Protein AF-U7Q432-F1 (afdb_monomer_lite)

Structure (mmCIF, N/CA/C/O backbone):
data_AF-U7Q432-F1
#
_entry.id   AF-U7Q432-F1
#
loop_
_atom_site.group_PDB
_atom_site.id
_atom_site.type_symbol
_atom_site.label_atom_id
_atom_site.label_alt_id
_atom_site.label_comp_id
_atom_site.label_asym_id
_atom_site.label_entity_id
_atom_site.label_seq_id
_atom_site.pdbx_PDB_ins_code
_atom_site.Cartn_x
_atom_site.Cartn_y
_atom_site.Cartn_z
_atom_site.occupancy
_atom_site.B_iso_or_equiv
_atom_site.auth_seq_id
_atom_site.auth_comp_id
_atom_site.auth_asym_id
_atom_site.auth_atom_id
_atom_site.pdbx_PDB_model_num
ATOM 1 N N . MET A 1 1 ? 16.975 -3.181 -6.954 1.00 83.88 1 MET A N 1
ATOM 2 C CA . MET A 1 1 ? 16.273 -1.884 -7.059 1.00 83.88 1 MET A CA 1
ATOM 3 C C . MET A 1 1 ? 16.160 -1.296 -5.661 1.00 83.88 1 MET A C 1
ATOM 5 O O . MET A 1 1 ? 15.883 -2.068 -4.752 1.00 83.88 1 MET A O 1
ATOM 9 N N . PRO A 1 2 ? 16.452 -0.004 -5.439 1.00 88.75 2 PRO A N 1
ATOM 10 C CA . PRO A 1 2 ? 16.197 0.635 -4.151 1.00 88.75 2 PRO A CA 1
ATOM 11 C C . PRO A 1 2 ? 14.742 0.467 -3.694 1.00 88.75 2 PRO A C 1
ATOM 13 O O . PRO A 1 2 ? 13.823 0.743 -4.462 1.00 88.75 2 PRO A O 1
ATOM 16 N N . LEU A 1 3 ? 14.566 0.065 -2.435 1.00 93.19 3 LEU A N 1
ATOM 17 C CA . LEU A 1 3 ? 13.275 -0.005 -1.756 1.00 93.19 3 LEU A CA 1
ATOM 18 C C . LEU A 1 3 ? 13.088 1.239 -0.872 1.00 93.19 3 LEU A C 1
ATOM 20 O O . LEU A 1 3 ? 14.028 1.697 -0.211 1.00 93.19 3 LEU A O 1
ATOM 24 N N . LEU A 1 4 ? 11.887 1.800 -0.894 1.00 93.38 4 LEU A N 1
ATOM 25 C CA . LEU A 1 4 ? 11.390 2.814 0.029 1.00 93.38 4 LEU A CA 1
ATOM 26 C C . LEU A 1 4 ? 10.239 2.203 0.824 1.00 93.38 4 LEU A C 1
ATOM 28 O O . LEU A 1 4 ? 9.373 1.571 0.228 1.00 93.38 4 LEU A O 1
ATOM 32 N N . THR A 1 5 ? 10.201 2.443 2.130 1.00 94.44 5 THR A N 1
ATOM 33 C CA . THR A 1 5 ? 9.071 2.044 2.978 1.00 94.44 5 THR A CA 1
ATOM 34 C C . THR A 1 5 ? 8.447 3.275 3.622 1.00 94.44 5 THR A C 1
ATOM 36 O O . THR A 1 5 ? 9.170 4.151 4.115 1.00 94.44 5 THR A O 1
ATOM 39 N N . PHE A 1 6 ? 7.121 3.332 3.622 1.00 93.75 6 PHE A N 1
ATOM 40 C CA . PHE A 1 6 ? 6.313 4.386 4.216 1.00 93.75 6 PHE A CA 1
ATOM 41 C C . PHE A 1 6 ? 5.334 3.764 5.195 1.00 93.75 6 PHE A C 1
ATOM 43 O O . PHE A 1 6 ? 4.686 2.772 4.882 1.00 93.75 6 PHE A O 1
ATOM 50 N N . ASN A 1 7 ? 5.236 4.390 6.356 1.00 94.31 7 ASN A N 1
ATOM 51 C CA . ASN A 1 7 ? 4.231 4.109 7.358 1.00 94.31 7 ASN A CA 1
ATOM 52 C C . ASN A 1 7 ? 3.525 5.437 7.600 1.00 94.31 7 ASN A C 1
ATOM 54 O O . ASN A 1 7 ? 4.172 6.444 7.902 1.00 94.31 7 ASN A O 1
ATOM 58 N N . LEU A 1 8 ? 2.231 5.473 7.323 1.00 93.44 8 LEU A N 1
ATOM 59 C CA . LEU A 1 8 ? 1.406 6.664 7.465 1.00 93.44 8 LEU A CA 1
ATOM 60 C C . LEU A 1 8 ? 0.232 6.287 8.353 1.00 93.44 8 LEU A C 1
ATOM 62 O O . LEU A 1 8 ? -0.389 5.252 8.133 1.00 93.44 8 LEU A O 1
ATOM 66 N N . SER A 1 9 ? -0.097 7.119 9.329 1.00 93.31 9 SER A N 1
ATOM 67 C CA . SER A 1 9 ? -1.370 7.015 10.038 1.00 93.31 9 SER A CA 1
ATOM 68 C C . SER A 1 9 ? -2.214 8.255 9.792 1.00 93.31 9 SER A C 1
ATOM 70 O O . SER A 1 9 ? -1.718 9.273 9.316 1.00 93.31 9 SER A O 1
ATOM 72 N N . TYR A 1 10 ? -3.509 8.179 10.068 1.00 93.31 10 TYR A N 1
ATOM 73 C CA . TYR A 1 10 ? -4.390 9.334 10.136 1.00 93.31 10 TYR A CA 1
ATOM 74 C C . TYR A 1 10 ? -5.526 9.038 11.130 1.00 93.31 10 TYR A C 1
ATOM 76 O O . TYR A 1 10 ? -6.262 8.063 10.942 1.00 93.31 10 TYR A O 1
ATOM 84 N N . PRO A 1 11 ? -5.680 9.835 12.202 1.00 93.06 11 PRO A N 1
ATOM 85 C CA . PRO A 1 11 ? -6.677 9.574 13.232 1.00 93.06 11 PRO A CA 1
ATOM 86 C C . PRO A 1 11 ? -8.082 9.825 12.683 1.00 93.06 11 PRO A C 1
ATOM 88 O O . PRO A 1 11 ? -8.324 10.817 11.992 1.00 93.06 11 PRO A O 1
ATOM 91 N N . LEU A 1 12 ? -9.026 8.943 13.010 1.00 94.44 12 LEU A N 1
ATOM 92 C CA . LEU A 1 12 ? -10.430 9.157 12.676 1.00 94.44 12 LEU A CA 1
ATOM 93 C C . LEU A 1 12 ? -11.027 10.189 13.651 1.00 94.44 12 LEU A C 1
ATOM 95 O O . LEU A 1 12 ? -10.815 10.076 14.862 1.00 94.44 12 LEU A O 1
ATOM 99 N N . PRO A 1 13 ? -11.809 11.166 13.157 1.00 92.62 13 PRO A N 1
ATOM 100 C CA . PRO A 1 13 ? -12.657 11.999 14.004 1.00 92.62 13 PRO A CA 1
ATOM 101 C C . PRO A 1 13 ? -13.602 11.141 14.855 1.00 92.62 13 PRO A C 1
ATOM 103 O O . PRO A 1 13 ? -14.027 10.071 14.418 1.00 92.62 13 PRO A O 1
ATOM 106 N N . ALA A 1 14 ? -13.955 11.599 16.058 1.00 90.69 14 ALA A N 1
ATOM 107 C CA . ALA A 1 14 ? -14.743 10.815 17.018 1.00 90.69 14 ALA A CA 1
ATOM 108 C C . ALA A 1 14 ? -16.144 10.441 16.492 1.00 90.69 14 ALA A C 1
ATOM 110 O O . ALA A 1 14 ? -16.704 9.403 16.841 1.00 90.69 14 ALA A O 1
ATOM 111 N N . GLU A 1 15 ? -16.706 11.279 15.627 1.00 90.00 15 GLU A N 1
ATOM 112 C CA . GLU A 1 15 ? -17.976 11.087 14.932 1.00 90.00 15 GLU A CA 1
ATOM 113 C C . GLU A 1 15 ? -17.900 10.071 13.774 1.00 90.00 15 GLU A C 1
ATOM 115 O O . GLU A 1 15 ? -18.936 9.601 13.285 1.00 90.00 15 GLU A O 1
ATOM 120 N N . CYS A 1 16 ? -16.691 9.723 13.323 1.00 92.50 16 CYS A N 1
ATOM 121 C CA . CYS A 1 16 ? -16.458 8.804 12.219 1.00 92.50 16 CYS A CA 1
ATOM 122 C C . CYS A 1 16 ? -16.409 7.359 12.729 1.00 92.50 16 CYS A C 1
ATOM 124 O O . CYS A 1 16 ? -15.462 6.939 13.391 1.00 92.50 16 CYS A O 1
ATOM 126 N N . GLN A 1 17 ? -17.429 6.562 12.397 1.00 93.69 17 GLN A N 1
ATOM 127 C CA . GLN A 1 17 ? -17.408 5.137 12.720 1.00 93.69 17 GLN A CA 1
ATOM 128 C C . GLN A 1 17 ? -16.382 4.401 11.839 1.00 93.69 17 GLN A C 1
ATOM 130 O O . GLN A 1 17 ? -16.411 4.580 10.618 1.00 93.69 17 GLN A O 1
ATOM 135 N N . PRO A 1 18 ? -15.548 3.507 12.404 1.00 95.56 18 PRO A N 1
ATOM 136 C CA . PRO A 1 18 ? -14.520 2.782 11.650 1.00 95.56 18 PRO A CA 1
ATOM 137 C C . PRO A 1 18 ? -15.101 1.961 10.494 1.00 95.56 18 PRO A C 1
ATOM 139 O O . PRO A 1 18 ? -14.491 1.884 9.430 1.00 95.56 18 PRO A O 1
ATOM 142 N N . GLN A 1 19 ? -16.310 1.414 10.665 1.00 95.81 19 GLN A N 1
ATOM 143 C CA . GLN A 1 19 ? -16.986 0.651 9.618 1.00 95.81 19 GLN A CA 1
ATOM 144 C C . GLN A 1 19 ? -17.257 1.492 8.366 1.00 95.81 19 GLN A C 1
ATOM 146 O O . GLN A 1 19 ? -17.072 1.000 7.264 1.00 95.81 19 GLN A O 1
ATOM 151 N N . ARG A 1 20 ? -17.598 2.780 8.507 1.00 95.00 20 ARG A N 1
ATOM 152 C CA . ARG A 1 20 ? -17.828 3.654 7.344 1.00 95.00 20 ARG A CA 1
ATOM 153 C C . ARG A 1 20 ? -16.553 3.906 6.550 1.00 95.00 20 ARG A C 1
ATOM 155 O O . ARG A 1 20 ? -16.595 3.991 5.328 1.00 95.00 20 ARG A O 1
ATOM 162 N N . VAL A 1 21 ? -15.416 4.007 7.239 1.00 97.00 21 VAL A N 1
ATOM 163 C CA . VAL A 1 21 ? -14.107 4.116 6.584 1.00 97.00 21 VAL A CA 1
ATOM 164 C C . VAL A 1 21 ? -13.770 2.815 5.859 1.00 97.00 21 VAL A C 1
ATOM 166 O O . VAL A 1 21 ? -13.324 2.865 4.717 1.00 97.00 21 VAL A O 1
ATOM 169 N N . LEU A 1 22 ? -14.044 1.656 6.468 1.00 97.06 22 LEU A N 1
ATOM 170 C CA . LEU A 1 22 ? -13.893 0.357 5.803 1.00 97.06 22 LEU A CA 1
ATOM 171 C C . LEU A 1 22 ? -14.787 0.233 4.563 1.00 97.06 22 LEU A C 1
ATOM 173 O O . LEU A 1 22 ? -14.294 -0.156 3.506 1.00 97.06 22 LEU A O 1
ATOM 177 N N . ASP A 1 23 ? -16.055 0.632 4.654 1.00 96.12 23 ASP A N 1
ATOM 178 C CA . ASP A 1 23 ? -16.992 0.615 3.528 1.00 96.12 23 ASP A CA 1
ATOM 179 C C . ASP A 1 23 ? -16.517 1.549 2.397 1.00 96.12 23 ASP A C 1
ATOM 181 O O . ASP A 1 23 ? -16.590 1.201 1.215 1.00 96.12 23 ASP A O 1
ATOM 185 N N . ALA A 1 24 ? -15.967 2.722 2.737 1.00 96.12 24 ALA A N 1
ATOM 186 C CA . ALA A 1 24 ? -15.351 3.627 1.769 1.00 96.12 24 ALA A CA 1
ATOM 187 C C . ALA A 1 24 ? -14.109 3.007 1.107 1.00 96.12 24 ALA A C 1
ATOM 189 O O . ALA A 1 24 ? -13.996 3.036 -0.119 1.00 96.12 24 ALA A O 1
ATOM 190 N N . LEU A 1 25 ? -13.217 2.384 1.882 1.00 97.56 25 LEU A N 1
ATOM 191 C CA . LEU A 1 25 ? -12.049 1.676 1.353 1.00 97.56 25 LEU A CA 1
ATOM 192 C C . LEU A 1 25 ? -12.452 0.540 0.407 1.00 97.56 25 LEU A C 1
ATOM 194 O O . LEU A 1 25 ? -11.883 0.408 -0.675 1.00 97.56 25 LEU A O 1
ATOM 198 N N . HIS A 1 26 ? -13.460 -0.255 0.772 1.00 97.56 26 HIS A N 1
ATOM 199 C CA . HIS A 1 26 ? -13.928 -1.408 -0.009 1.00 97.56 26 HIS A CA 1
ATOM 200 C C . HIS A 1 26 ? -14.583 -1.034 -1.345 1.00 97.56 26 HIS A C 1
ATOM 202 O O . HIS A 1 26 ? -14.763 -1.916 -2.187 1.00 97.56 26 HIS A O 1
ATOM 208 N N . ARG A 1 27 ? -14.896 0.249 -1.575 1.00 95.88 27 ARG A N 1
ATOM 209 C CA . ARG A 1 27 ? -15.293 0.761 -2.897 1.00 95.88 27 ARG A CA 1
ATOM 210 C C . ARG A 1 27 ? -14.117 0.997 -3.840 1.00 95.88 27 ARG A C 1
ATOM 212 O O . ARG A 1 27 ? -14.353 1.160 -5.031 1.00 95.88 27 ARG A O 1
ATOM 219 N N . TYR A 1 28 ? -12.879 0.998 -3.343 1.00 96.62 28 TYR A N 1
ATOM 220 C CA . TYR A 1 28 ? -11.628 1.254 -4.072 1.00 96.62 28 TYR A CA 1
ATO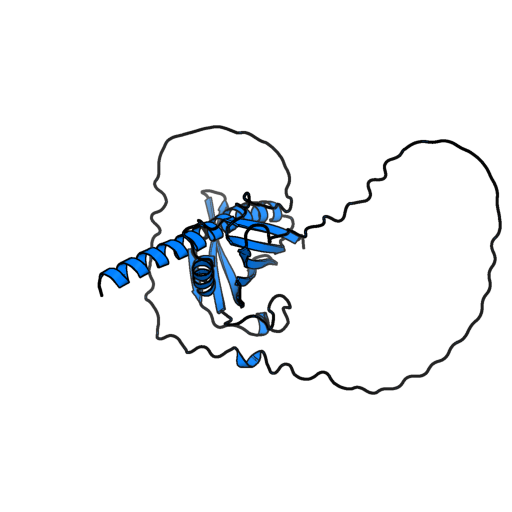M 221 C C . TYR A 1 28 ? -11.477 2.655 -4.677 1.00 96.62 28 TYR A C 1
ATOM 223 O O . TYR A 1 28 ? -10.395 3.226 -4.603 1.00 96.62 28 TYR A O 1
ATOM 231 N N . GLU A 1 29 ? -12.533 3.242 -5.239 1.00 94.62 29 GLU A N 1
ATOM 232 C CA . GLU A 1 29 ? -12.501 4.566 -5.870 1.00 94.62 29 GLU A CA 1
ATOM 233 C C . GLU A 1 29 ? -11.955 5.666 -4.945 1.00 94.62 29 GLU A C 1
ATOM 235 O O . GLU A 1 29 ? -11.130 6.451 -5.419 1.00 94.62 29 GLU A O 1
ATOM 240 N N . PRO A 1 30 ? -12.286 5.704 -3.633 1.00 94.06 30 PRO A N 1
ATOM 241 C CA . PRO A 1 30 ? -11.707 6.689 -2.716 1.00 94.06 30 PRO A CA 1
ATOM 242 C C . PRO A 1 30 ? -10.187 6.573 -2.527 1.00 94.06 30 PRO A C 1
ATOM 244 O O . PRO A 1 30 ? -9.579 7.499 -2.006 1.00 94.06 30 PRO A O 1
ATOM 247 N N . LEU A 1 31 ? -9.559 5.468 -2.946 1.00 95.81 31 LEU A N 1
ATOM 248 C CA . LEU A 1 31 ? -8.099 5.306 -2.956 1.00 95.81 31 LEU A CA 1
ATOM 249 C C . LEU A 1 31 ? -7.447 5.802 -4.257 1.00 95.81 31 LEU A C 1
ATOM 251 O O . LEU A 1 31 ? -6.226 5.916 -4.318 1.00 95.81 31 LEU A O 1
ATOM 255 N N . ILE A 1 32 ? -8.235 6.070 -5.303 1.00 95.06 32 ILE A N 1
ATOM 256 C CA . ILE A 1 32 ? -7.753 6.466 -6.636 1.00 95.06 32 ILE A CA 1
ATOM 257 C C . ILE A 1 32 ? -8.005 7.956 -6.874 1.00 95.06 32 ILE A C 1
ATOM 259 O O . ILE A 1 32 ? -7.093 8.697 -7.240 1.00 95.06 32 ILE A O 1
ATOM 263 N N . THR A 1 33 ? -9.248 8.397 -6.673 1.00 93.88 33 THR A N 1
ATOM 264 C CA . THR A 1 33 ? -9.725 9.729 -7.074 1.00 93.88 33 THR A CA 1
ATOM 265 C C . THR A 1 33 ? -9.096 10.919 -6.341 1.00 93.88 33 THR A C 1
ATOM 267 O O . THR A 1 33 ? -9.020 11.981 -6.958 1.00 93.88 33 THR A O 1
ATOM 270 N N . PRO A 1 34 ? -8.588 10.798 -5.096 1.00 91.00 34 PRO A N 1
ATOM 271 C CA . PRO A 1 34 ? -7.921 11.914 -4.420 1.00 91.00 34 PRO A CA 1
ATOM 272 C C . PRO A 1 34 ? -6.557 12.314 -4.981 1.00 91.00 34 PRO A C 1
ATOM 274 O O . PRO A 1 34 ? -6.010 13.332 -4.561 1.00 91.00 34 PRO A O 1
ATOM 277 N N . ASN A 1 35 ? -5.957 11.508 -5.860 1.00 87.12 35 ASN A N 1
ATOM 278 C CA . ASN A 1 35 ? -4.605 11.772 -6.334 1.00 87.12 35 ASN A CA 1
ATOM 279 C C . ASN A 1 35 ? -4.572 13.069 -7.172 1.00 87.12 35 ASN A C 1
ATOM 281 O O . ASN A 1 35 ? -5.203 13.124 -8.228 1.00 87.12 35 ASN A O 1
ATOM 285 N N . PRO A 1 36 ? -3.804 14.102 -6.770 1.00 84.94 36 PRO A N 1
ATOM 286 C CA . PRO A 1 36 ? -3.762 15.381 -7.484 1.00 84.94 36 PRO A CA 1
ATOM 287 C C . PRO A 1 36 ? -3.164 15.280 -8.894 1.00 84.94 36 PRO A C 1
ATOM 289 O O . PRO A 1 36 ? -3.290 16.216 -9.681 1.00 84.94 36 PRO A O 1
ATOM 292 N N . TYR A 1 37 ? -2.492 14.173 -9.214 1.00 87.94 37 TYR A N 1
ATOM 293 C CA . TYR A 1 37 ? -1.930 13.903 -10.535 1.00 87.94 37 TYR A CA 1
ATOM 294 C C . TYR A 1 37 ? -2.856 13.059 -11.414 1.00 87.94 37 TYR A C 1
ATOM 296 O O . TYR A 1 37 ? -2.496 12.765 -12.549 1.00 87.94 37 TYR A O 1
ATOM 304 N N . LEU A 1 38 ? -4.027 12.652 -10.924 1.00 93.62 38 LEU A N 1
ATOM 305 C CA . LEU A 1 38 ? -4.961 11.828 -11.679 1.00 93.62 38 LEU A CA 1
ATOM 306 C C . LEU A 1 38 ? -5.496 12.578 -12.907 1.00 93.62 38 LEU A C 1
ATOM 308 O O . LEU A 1 38 ? -6.135 13.620 -12.780 1.00 93.62 38 LEU A O 1
ATOM 312 N N . ALA A 1 39 ? -5.272 12.017 -14.094 1.00 95.31 39 ALA A N 1
ATOM 313 C CA . ALA A 1 39 ? -5.845 12.497 -15.349 1.00 95.31 39 ALA A CA 1
ATOM 314 C C . ALA A 1 39 ? -7.126 11.731 -15.702 1.00 95.31 39 ALA A C 1
ATOM 316 O O . ALA A 1 39 ? -8.140 12.322 -16.059 1.00 95.31 39 ALA A O 1
ATOM 317 N N . SER A 1 40 ? -7.091 10.403 -15.592 1.00 97.38 40 SER A N 1
ATOM 318 C CA . SER A 1 40 ? -8.257 9.538 -15.784 1.00 97.38 40 SER A CA 1
ATOM 319 C C . SER A 1 40 ? -8.041 8.194 -15.097 1.00 97.38 40 SER A C 1
ATOM 321 O O . SER A 1 40 ? -6.925 7.842 -14.720 1.00 97.38 40 SER A O 1
ATOM 323 N N . TRP A 1 41 ? -9.105 7.419 -14.928 1.00 97.75 41 TRP A N 1
ATOM 324 C CA . TRP A 1 41 ? -9.008 6.041 -14.466 1.00 97.75 41 TRP A CA 1
ATOM 325 C C . TRP A 1 41 ? -10.152 5.220 -15.046 1.00 97.75 41 TRP A C 1
ATOM 327 O O . TRP A 1 41 ? -11.208 5.750 -15.394 1.00 97.75 41 TRP A O 1
ATOM 337 N N . ARG A 1 42 ? -9.944 3.909 -15.153 1.00 97.88 42 ARG A N 1
ATOM 338 C CA . ARG A 1 42 ? -11.004 2.965 -15.511 1.00 97.88 42 ARG A CA 1
ATOM 339 C C . ARG A 1 42 ? -10.814 1.633 -14.813 1.00 97.88 42 ARG A C 1
ATOM 341 O O . ARG A 1 42 ? -9.690 1.206 -14.554 1.00 97.88 42 ARG A O 1
ATOM 348 N N . ARG A 1 43 ? -11.919 0.936 -14.563 1.00 97.75 43 ARG A N 1
ATOM 349 C CA . ARG A 1 43 ? -11.882 -0.476 -14.173 1.00 97.75 43 ARG A CA 1
ATOM 350 C C . ARG A 1 43 ? -11.501 -1.331 -15.384 1.00 97.75 43 ARG A C 1
ATOM 352 O O . ARG A 1 43 ? -11.931 -1.046 -16.500 1.00 97.75 43 ARG A O 1
ATOM 359 N N . ARG A 1 44 ? -10.724 -2.389 -15.165 1.00 97.00 44 ARG A N 1
ATOM 360 C CA . ARG A 1 44 ? -10.343 -3.379 -16.186 1.00 97.00 44 ARG A CA 1
ATOM 361 C C . ARG A 1 44 ? -10.628 -4.804 -15.691 1.00 97.00 44 ARG A C 1
ATOM 363 O O . ARG A 1 44 ? -10.790 -4.999 -14.483 1.00 97.00 44 ARG A O 1
ATOM 370 N N . PRO A 1 45 ? -10.702 -5.804 -16.587 1.00 97.38 45 PRO A N 1
ATOM 371 C CA . PRO A 1 45 ? -10.724 -7.203 -16.177 1.00 97.38 45 PRO A CA 1
ATOM 372 C C . PRO A 1 45 ? -9.505 -7.547 -15.314 1.00 97.38 45 PRO A C 1
ATOM 374 O O . PRO A 1 45 ? -8.405 -7.047 -15.552 1.00 97.38 45 PRO A O 1
ATOM 377 N N . VAL A 1 46 ? -9.718 -8.392 -14.308 1.00 97.00 46 VAL A N 1
ATOM 378 C CA . VAL A 1 46 ? -8.640 -8.909 -13.461 1.00 97.00 46 VAL A CA 1
ATOM 379 C C . VAL A 1 46 ? -7.896 -9.992 -14.238 1.00 97.00 46 VAL A C 1
ATOM 381 O O . VAL A 1 46 ? -8.495 -10.999 -14.607 1.00 97.00 46 VAL A O 1
ATOM 384 N N . ASP A 1 47 ? -6.602 -9.789 -14.470 1.00 95.25 47 ASP A N 1
ATOM 385 C CA . ASP A 1 47 ? -5.717 -10.813 -15.021 1.00 95.25 47 ASP A CA 1
ATOM 386 C C . ASP A 1 47 ? -5.116 -11.632 -13.871 1.00 95.25 47 ASP A C 1
ATOM 388 O O . ASP A 1 47 ? -4.349 -11.120 -13.055 1.00 95.25 47 ASP A O 1
ATOM 392 N N . LEU A 1 48 ? -5.481 -12.913 -13.786 1.00 92.94 48 LEU A N 1
ATOM 393 C CA . LEU A 1 48 ? -5.017 -13.800 -12.716 1.00 92.94 48 LEU A CA 1
ATOM 394 C C . LEU A 1 48 ? -3.506 -14.052 -12.770 1.00 92.94 48 LEU A C 1
ATOM 396 O O . LEU A 1 48 ? -2.912 -14.351 -11.734 1.00 92.94 48 LEU A O 1
ATOM 400 N N . THR A 1 49 ? -2.869 -13.889 -13.933 1.00 94.19 49 THR A N 1
ATOM 401 C CA . THR A 1 49 ? -1.410 -14.028 -14.060 1.00 94.19 49 THR A CA 1
ATOM 402 C C . THR A 1 49 ? -0.653 -12.922 -13.321 1.00 94.19 49 THR A C 1
ATOM 404 O O . THR A 1 49 ? 0.501 -13.112 -12.946 1.00 94.19 49 THR A O 1
ATOM 407 N N . GLU A 1 50 ? -1.306 -11.790 -13.030 1.00 90.69 50 GLU A N 1
ATOM 408 C CA . GLU A 1 50 ? -0.736 -10.714 -12.213 1.00 90.69 50 GLU A CA 1
ATOM 409 C C . GLU A 1 50 ? -0.761 -11.016 -10.704 1.00 90.69 50 GLU A C 1
ATOM 411 O O . GLU A 1 50 ? -0.134 -10.277 -9.944 1.00 90.69 50 GLU A O 1
ATOM 416 N N . ILE A 1 51 ? -1.502 -12.048 -10.275 1.00 92.75 51 ILE A N 1
ATOM 417 C CA . ILE A 1 51 ? -1.864 -12.291 -8.868 1.00 92.75 51 ILE A CA 1
ATOM 418 C C . ILE A 1 51 ? -1.379 -13.652 -8.370 1.00 92.75 51 ILE A C 1
ATOM 420 O O . ILE A 1 51 ? -0.922 -13.740 -7.237 1.00 92.75 51 ILE A O 1
ATOM 424 N N . VAL A 1 52 ? -1.503 -14.707 -9.184 1.00 90.75 52 VAL A N 1
ATOM 425 C CA . VAL A 1 52 ? -1.402 -16.109 -8.726 1.00 90.75 52 VAL A CA 1
ATOM 426 C C . VAL A 1 52 ? -0.089 -16.445 -8.011 1.00 90.75 52 VAL A C 1
ATOM 428 O O . VAL A 1 52 ? -0.102 -17.219 -7.061 1.00 90.75 52 VAL A O 1
ATOM 431 N N . ASP A 1 53 ? 1.011 -15.813 -8.418 1.00 91.62 53 ASP A N 1
ATOM 432 C CA . ASP A 1 53 ? 2.345 -16.023 -7.845 1.00 91.62 53 ASP A CA 1
ATOM 433 C C . ASP A 1 53 ? 2.823 -14.838 -6.980 1.00 91.62 53 ASP A C 1
ATOM 435 O O . ASP A 1 53 ? 3.982 -14.808 -6.559 1.00 91.62 53 ASP A O 1
ATOM 439 N N . ASP A 1 54 ? 1.974 -13.833 -6.731 1.00 93.75 54 ASP A N 1
ATOM 440 C CA . ASP A 1 54 ? 2.325 -12.658 -5.925 1.00 93.75 54 ASP A CA 1
ATOM 441 C C . ASP A 1 54 ? 1.887 -12.863 -4.459 1.00 93.75 54 ASP A C 1
ATOM 443 O O . ASP A 1 54 ? 0.700 -12.729 -4.148 1.00 93.75 54 ASP A O 1
ATOM 447 N N . PRO A 1 55 ? 2.823 -13.137 -3.523 1.00 94.88 55 PRO A N 1
ATOM 448 C CA . PRO A 1 55 ? 2.503 -13.414 -2.119 1.00 94.88 55 PRO A CA 1
ATOM 449 C C . PRO A 1 55 ? 1.916 -12.208 -1.375 1.00 94.88 55 PRO A C 1
ATOM 451 O O . PRO A 1 55 ? 1.513 -12.336 -0.219 1.00 94.88 55 PRO A O 1
ATOM 454 N N . PHE A 1 56 ? 1.894 -11.025 -1.997 1.00 96.12 56 PHE A N 1
ATOM 455 C CA . PHE A 1 56 ? 1.208 -9.859 -1.457 1.00 96.12 56 PHE A CA 1
ATOM 456 C C . PHE A 1 56 ? -0.315 -10.034 -1.423 1.00 96.12 56 PHE A C 1
ATOM 458 O O . PHE A 1 56 ? -0.979 -9.478 -0.544 1.00 96.12 56 PHE A O 1
ATOM 465 N N . PHE A 1 57 ? -0.874 -10.801 -2.361 1.00 95.94 57 PHE A N 1
ATOM 466 C CA . PHE A 1 57 ? -2.284 -11.165 -2.352 1.00 95.94 57 PHE A CA 1
ATOM 467 C C . PHE A 1 57 ? -2.459 -12.483 -1.609 1.00 95.94 57 PHE A C 1
ATOM 469 O O . PHE A 1 57 ? -1.839 -13.492 -1.928 1.00 95.94 57 PHE A O 1
ATOM 476 N N . THR A 1 58 ? -3.318 -12.470 -0.597 1.00 93.88 58 THR A N 1
ATOM 477 C CA . THR A 1 58 ? -3.477 -13.587 0.336 1.00 93.88 58 THR A CA 1
ATOM 478 C C . THR A 1 58 ? -4.915 -14.096 0.341 1.00 93.88 58 THR A C 1
ATOM 480 O O . THR A 1 58 ? -5.841 -13.411 -0.102 1.00 93.88 58 THR A O 1
ATOM 483 N N . GLU A 1 59 ? -5.110 -15.322 0.829 1.00 93.69 59 GLU A N 1
ATOM 484 C CA . GLU A 1 59 ? -6.401 -16.030 0.806 1.00 93.69 59 GLU A CA 1
ATOM 485 C C . GLU A 1 59 ? -7.472 -15.409 1.721 1.00 93.69 59 GLU A C 1
ATOM 487 O O . GLU A 1 59 ? -8.662 -15.637 1.528 1.00 93.69 59 GLU A O 1
ATOM 492 N N . ASP A 1 60 ? -7.070 -14.591 2.698 1.00 94.62 60 ASP A N 1
ATOM 493 C CA . ASP A 1 60 ? -7.976 -13.826 3.571 1.00 94.62 60 ASP A CA 1
ATOM 494 C C . ASP A 1 60 ? -8.668 -12.655 2.848 1.00 94.62 60 ASP A C 1
ATOM 496 O O . ASP A 1 60 ? -9.580 -12.022 3.391 1.00 94.62 60 ASP A O 1
ATOM 500 N N . GLY A 1 61 ? -8.206 -12.321 1.643 1.00 93.69 61 GLY A N 1
ATOM 501 C CA . GLY A 1 61 ? -8.767 -11.246 0.855 1.00 93.69 61 GLY A CA 1
ATOM 502 C C . GLY A 1 61 ? -9.939 -11.706 -0.004 1.00 93.69 61 GLY A C 1
ATOM 503 O O . GLY A 1 61 ? -9.993 -12.821 -0.513 1.00 93.69 61 GLY A O 1
ATOM 504 N N . THR A 1 62 ? -10.887 -10.803 -0.212 1.00 93.88 62 THR A N 1
ATOM 505 C CA . THR A 1 62 ? -12.069 -11.010 -1.047 1.00 93.88 62 THR A CA 1
ATOM 506 C C . THR A 1 62 ? -12.142 -9.950 -2.146 1.00 93.88 62 THR A C 1
ATOM 508 O O . THR A 1 62 ? -11.443 -8.942 -2.101 1.00 93.88 62 THR A O 1
ATOM 511 N N . ALA A 1 63 ? -12.991 -10.190 -3.150 1.00 94.25 63 ALA A N 1
ATOM 512 C CA . ALA A 1 63 ? -13.344 -9.258 -4.228 1.00 94.25 63 ALA A CA 1
ATOM 513 C C . ALA A 1 63 ? -12.163 -8.511 -4.872 1.00 94.25 63 ALA A C 1
ATOM 515 O O . ALA A 1 63 ? -11.989 -7.308 -4.681 1.00 94.25 63 ALA A O 1
ATOM 516 N N . LEU A 1 64 ? -11.394 -9.214 -5.699 1.00 96.38 64 LEU A N 1
ATOM 517 C CA . LEU A 1 64 ? -10.360 -8.592 -6.518 1.00 96.38 64 LEU A CA 1
ATOM 518 C C . LEU A 1 64 ? -10.959 -7.566 -7.493 1.00 96.38 64 LEU A C 1
ATOM 520 O O . LEU A 1 64 ? -12.012 -7.776 -8.105 1.00 96.38 64 LEU A O 1
ATOM 524 N N . ALA A 1 65 ? -10.258 -6.454 -7.660 1.00 97.75 65 ALA A N 1
ATOM 525 C CA . ALA A 1 65 ? -10.556 -5.449 -8.664 1.00 97.75 65 ALA A CA 1
ATOM 526 C C . ALA A 1 65 ? -9.259 -4.988 -9.315 1.00 97.75 65 ALA A C 1
ATOM 528 O O . ALA A 1 65 ? -8.243 -4.831 -8.648 1.00 97.75 65 ALA A O 1
ATOM 529 N N . ALA A 1 66 ? -9.302 -4.751 -10.617 1.00 98.19 66 ALA A N 1
ATOM 530 C CA . ALA A 1 66 ? -8.176 -4.212 -11.349 1.00 98.19 66 ALA A CA 1
ATOM 531 C C . ALA A 1 66 ? -8.580 -2.882 -11.977 1.00 98.19 66 ALA A C 1
ATOM 533 O O . ALA A 1 66 ? -9.692 -2.733 -12.497 1.00 98.19 66 ALA A O 1
ATOM 534 N N . PHE A 1 67 ? -7.669 -1.920 -11.934 1.00 98.31 67 PHE A N 1
ATOM 535 C CA . PHE A 1 67 ? -7.856 -0.612 -12.538 1.00 98.31 67 PHE A CA 1
ATOM 536 C C . PHE A 1 67 ? -6.657 -0.261 -13.410 1.00 98.31 67 PHE A C 1
ATOM 538 O O . PHE A 1 67 ? -5.560 -0.816 -13.280 1.00 98.31 67 PHE A O 1
ATOM 545 N N . GLU A 1 68 ? -6.901 0.653 -14.331 1.00 97.75 68 GLU A N 1
ATOM 546 C CA . GLU A 1 68 ? -5.881 1.385 -15.054 1.00 97.75 68 GLU A CA 1
ATOM 547 C C . GLU A 1 68 ? -6.013 2.848 -14.646 1.00 97.75 68 GLU A C 1
ATOM 549 O O . GLU A 1 68 ? -7.042 3.474 -14.905 1.00 97.75 68 GLU A O 1
ATOM 554 N N . VAL A 1 69 ? -4.998 3.357 -13.955 1.00 97.12 69 VAL A N 1
ATOM 555 C CA . VAL A 1 69 ? -4.936 4.738 -13.475 1.00 97.12 69 VAL A CA 1
ATOM 556 C C . VAL A 1 69 ? -3.982 5.501 -14.380 1.00 97.12 69 VAL A C 1
ATOM 558 O O . VAL A 1 69 ? -2.856 5.062 -14.594 1.00 97.12 69 VAL A O 1
ATOM 561 N N . VAL A 1 70 ? -4.420 6.622 -14.939 1.00 96.62 70 VAL A N 1
ATOM 562 C CA . VAL A 1 70 ? -3.585 7.492 -15.768 1.00 96.62 70 VAL A CA 1
ATOM 563 C C . VAL A 1 70 ? -3.235 8.724 -14.954 1.00 96.62 70 VAL A C 1
ATOM 565 O O . VAL A 1 70 ? -4.116 9.504 -14.595 1.00 96.62 70 VAL A O 1
ATOM 568 N N . GLU A 1 71 ? -1.951 8.904 -14.675 1.00 92.88 71 GLU A N 1
ATOM 569 C CA . GLU A 1 71 ? -1.435 10.071 -13.967 1.00 92.88 71 GLU A CA 1
ATOM 570 C C . GLU A 1 71 ? -0.719 11.020 -14.928 1.00 92.88 71 GLU A C 1
ATOM 572 O O . GLU A 1 71 ? 0.124 10.592 -15.718 1.00 92.88 71 GLU A O 1
ATOM 577 N N . ASN A 1 72 ? -0.995 12.319 -14.829 1.00 91.25 72 ASN A N 1
ATOM 578 C CA . ASN A 1 72 ? -0.237 13.349 -15.522 1.00 91.25 72 ASN A CA 1
ATOM 579 C C . ASN A 1 72 ? 0.995 13.736 -14.693 1.00 91.25 72 ASN A C 1
ATOM 581 O O . ASN A 1 72 ? 0.926 14.475 -13.706 1.00 91.25 72 ASN A O 1
ATOM 585 N N . ILE A 1 73 ? 2.159 13.236 -15.099 1.00 85.69 73 ILE A N 1
ATOM 586 C CA . ILE A 1 73 ? 3.428 13.534 -14.442 1.00 85.69 73 ILE A CA 1
ATOM 587 C C . ILE A 1 73 ? 4.070 14.745 -15.112 1.00 85.69 73 ILE A C 1
ATOM 589 O O . ILE A 1 73 ? 4.520 14.687 -16.255 1.00 85.69 73 ILE A O 1
ATOM 593 N N . VAL A 1 74 ? 4.182 15.844 -14.367 1.00 86.00 74 VAL A N 1
ATOM 594 C CA . VAL A 1 74 ? 4.980 17.009 -14.773 1.00 86.00 74 VAL A CA 1
ATOM 595 C C . VAL A 1 74 ? 6.464 16.628 -14.784 1.00 86.00 74 VAL A C 1
ATOM 597 O O . VAL A 1 74 ? 7.055 16.411 -13.724 1.00 86.00 74 VAL A O 1
ATOM 600 N N . LEU A 1 75 ? 7.058 16.547 -15.979 1.00 84.12 75 LEU A N 1
ATOM 601 C CA . LEU A 1 75 ? 8.485 16.275 -16.187 1.00 84.12 75 LEU A CA 1
ATOM 602 C C . LEU A 1 75 ? 9.316 17.548 -15.997 1.00 84.12 75 LEU A C 1
ATOM 604 O O . LEU A 1 75 ? 10.366 17.520 -15.359 1.00 84.12 75 LEU A O 1
ATOM 608 N N . VAL A 1 76 ? 8.821 18.665 -16.536 1.00 84.50 76 VAL A N 1
ATOM 609 C CA . VAL A 1 76 ? 9.415 19.998 -16.408 1.00 84.50 76 VAL A CA 1
ATOM 610 C C . VAL A 1 76 ? 8.283 20.985 -16.114 1.00 84.50 76 VAL A C 1
ATOM 612 O O . VAL A 1 76 ? 7.415 21.165 -16.975 1.00 84.50 76 VAL A O 1
ATOM 615 N N . PRO A 1 77 ? 8.255 21.618 -14.924 1.00 83.00 77 PRO A N 1
ATOM 616 C CA . PRO A 1 77 ? 7.213 22.577 -14.566 1.00 83.00 77 PRO A CA 1
ATOM 617 C C . PRO A 1 77 ? 7.025 23.653 -15.640 1.00 83.00 77 PRO A C 1
ATOM 619 O O . PRO A 1 77 ? 7.977 24.333 -16.012 1.00 83.00 77 PRO A O 1
ATOM 622 N N . GLY A 1 78 ? 5.800 23.773 -16.158 1.00 88.44 78 GLY A N 1
ATOM 623 C CA . GLY A 1 78 ? 5.430 24.749 -17.190 1.00 88.44 78 GLY A CA 1
ATOM 624 C C . GLY A 1 78 ? 5.880 24.428 -18.621 1.00 88.44 78 GLY A C 1
ATOM 625 O O . GLY A 1 78 ? 5.544 25.187 -19.522 1.00 88.44 78 GLY A O 1
ATOM 626 N N . VAL A 1 79 ? 6.612 23.332 -18.853 1.00 89.94 79 VAL A N 1
ATOM 627 C CA . VAL A 1 79 ? 7.171 23.007 -20.181 1.00 89.94 79 VAL A CA 1
ATOM 628 C C . VAL A 1 79 ? 6.692 21.655 -20.696 1.00 89.94 79 VAL A C 1
ATOM 630 O O . VAL A 1 79 ? 6.326 21.545 -21.861 1.00 89.94 79 VAL A O 1
ATOM 633 N N . ALA A 1 80 ? 6.705 20.616 -19.857 1.00 88.50 80 ALA A N 1
ATOM 634 C CA . ALA A 1 80 ? 6.382 19.264 -20.297 1.00 88.50 80 ALA A CA 1
ATOM 635 C C . ALA A 1 80 ? 5.718 18.444 -19.191 1.00 88.50 80 ALA A C 1
ATOM 637 O O . ALA A 1 80 ? 6.234 18.340 -18.073 1.00 88.50 80 ALA A O 1
ATOM 638 N N . SER A 1 81 ? 4.616 17.790 -19.542 1.00 92.06 81 SER A N 1
ATOM 639 C CA . SER A 1 81 ? 4.006 16.716 -18.768 1.00 92.06 81 SER A CA 1
ATOM 640 C C . SER A 1 81 ? 3.857 15.458 -19.621 1.00 92.06 81 SER A C 1
ATOM 642 O O . SER A 1 81 ? 3.961 15.494 -20.850 1.00 92.06 81 SER A O 1
ATOM 644 N N . LYS A 1 82 ? 3.702 14.319 -18.953 1.00 91.19 82 LYS A N 1
ATOM 645 C CA . LYS A 1 82 ? 3.578 13.003 -19.569 1.00 91.19 82 LYS A CA 1
ATOM 646 C C . LYS A 1 82 ? 2.487 12.237 -18.843 1.00 91.19 82 LYS A C 1
ATOM 648 O O . LYS A 1 82 ? 2.581 12.055 -17.633 1.00 91.19 82 LYS A O 1
ATOM 653 N N . ASP A 1 83 ? 1.526 11.732 -19.600 1.00 94.25 83 ASP A N 1
ATOM 654 C CA . ASP A 1 83 ? 0.575 10.764 -19.074 1.00 94.25 83 ASP A CA 1
ATOM 655 C C . ASP A 1 83 ? 1.270 9.415 -18.889 1.00 94.25 83 ASP A C 1
ATOM 657 O O . ASP A 1 83 ? 1.918 8.886 -19.803 1.00 94.25 83 ASP A O 1
ATOM 661 N N . VAL A 1 84 ? 1.165 8.882 -17.678 1.00 92.88 84 VAL A N 1
ATOM 662 C CA . VAL A 1 84 ? 1.715 7.594 -17.279 1.00 92.88 84 VAL A CA 1
ATOM 663 C C . VAL A 1 84 ? 0.569 6.689 -16.880 1.00 92.88 84 VAL A C 1
ATOM 665 O O . VAL A 1 84 ? -0.200 6.990 -15.973 1.00 92.88 84 VAL A O 1
ATOM 668 N N . VAL A 1 85 ? 0.481 5.559 -17.572 1.00 95.88 85 VAL A N 1
ATOM 669 C CA . VAL A 1 85 ? -0.487 4.509 -17.280 1.00 95.88 85 VAL A CA 1
ATOM 670 C C . VAL A 1 85 ? 0.068 3.611 -16.177 1.00 95.88 85 VAL A C 1
ATOM 672 O O . VAL A 1 85 ? 1.184 3.095 -16.281 1.00 95.88 85 VAL A O 1
ATOM 675 N N . ILE A 1 86 ? -0.721 3.427 -15.127 1.00 96.06 86 ILE A N 1
ATOM 676 C CA . ILE A 1 86 ? -0.391 2.670 -13.926 1.00 96.06 86 ILE A CA 1
ATOM 677 C C . ILE A 1 86 ? -1.472 1.599 -13.735 1.00 96.06 86 ILE A C 1
ATOM 679 O O . ILE A 1 86 ? -2.531 1.872 -13.158 1.00 96.06 86 ILE A O 1
ATOM 683 N N . PRO A 1 87 ? -1.255 0.368 -14.227 1.00 97.19 87 PRO A N 1
ATOM 684 C CA . PRO A 1 87 ? -2.101 -0.754 -13.858 1.00 97.19 87 PRO A CA 1
ATOM 685 C C . PRO A 1 87 ? -1.966 -1.025 -12.358 1.00 97.19 87 PRO A C 1
ATOM 687 O O . PRO A 1 87 ? -0.856 -1.135 -11.824 1.00 97.19 87 PRO A O 1
ATOM 690 N N . CYS A 1 88 ? -3.101 -1.167 -11.683 1.00 97.31 88 CYS A N 1
ATOM 691 C CA . CYS A 1 88 ? -3.150 -1.592 -10.295 1.00 97.31 88 CYS A CA 1
ATOM 692 C C . CYS A 1 88 ? -4.168 -2.714 -10.091 1.00 97.31 88 CYS A C 1
ATOM 694 O O . CYS A 1 88 ? -5.144 -2.847 -10.836 1.00 97.31 88 CYS A O 1
ATOM 696 N N . VAL A 1 89 ? -3.900 -3.546 -9.093 1.00 98.06 89 VAL A N 1
ATOM 697 C CA . VAL A 1 89 ? -4.774 -4.621 -8.632 1.00 98.06 89 VAL A CA 1
ATOM 698 C C . VAL A 1 89 ? -5.004 -4.413 -7.147 1.00 98.06 89 VAL A C 1
ATOM 700 O O . VAL A 1 89 ? -4.054 -4.224 -6.389 1.00 98.06 89 VAL A O 1
ATOM 703 N N . MET A 1 90 ? -6.267 -4.435 -6.744 1.00 98.31 90 MET A N 1
ATOM 704 C CA . MET A 1 90 ? -6.721 -4.220 -5.380 1.00 98.31 90 MET A CA 1
ATOM 705 C C . MET A 1 90 ? -7.480 -5.440 -4.867 1.00 98.31 90 MET A C 1
ATOM 707 O O . MET A 1 90 ? -8.230 -6.083 -5.604 1.00 98.31 90 MET A O 1
ATOM 711 N N . GLN A 1 91 ? -7.303 -5.729 -3.585 1.00 98.12 91 GLN A N 1
ATOM 712 C CA . GLN A 1 91 ? -7.990 -6.792 -2.865 1.00 98.12 91 GLN A CA 1
ATOM 713 C C . GLN A 1 91 ? -8.450 -6.238 -1.516 1.00 98.12 91 GLN A C 1
ATOM 715 O O . GLN A 1 91 ? -7.643 -5.707 -0.750 1.00 98.12 91 GLN A O 1
ATOM 720 N N . ARG A 1 92 ? -9.740 -6.355 -1.207 1.00 97.81 92 ARG A N 1
ATOM 721 C CA . ARG A 1 92 ? -10.268 -6.025 0.120 1.00 97.81 92 ARG A CA 1
ATOM 722 C C . ARG A 1 92 ? -10.043 -7.193 1.071 1.00 97.81 92 ARG A C 1
ATOM 724 O O . ARG A 1 92 ? -10.020 -8.344 0.656 1.00 97.81 92 ARG A O 1
ATOM 731 N N . PHE A 1 93 ? -9.932 -6.913 2.353 1.00 97.88 93 PHE A N 1
ATOM 732 C CA . PHE A 1 93 ? -9.923 -7.906 3.428 1.00 97.88 93 PHE A CA 1
ATOM 733 C C . PHE A 1 93 ? -10.660 -7.326 4.638 1.00 97.88 93 PHE A C 1
ATOM 735 O O . PHE A 1 93 ? -11.101 -6.174 4.606 1.00 97.88 93 PHE A O 1
ATOM 742 N N . ALA A 1 94 ? -10.828 -8.127 5.692 1.00 96.75 94 ALA A N 1
ATOM 743 C CA . ALA A 1 94 ? -11.729 -7.823 6.807 1.00 96.75 94 ALA A CA 1
ATOM 744 C C . ALA A 1 94 ? -11.576 -6.400 7.378 1.00 96.75 94 ALA A C 1
ATOM 746 O O . ALA A 1 94 ? -12.575 -5.736 7.631 1.00 96.75 94 ALA A O 1
ATOM 747 N N . ASN A 1 95 ? -10.342 -5.918 7.538 1.00 96.56 95 ASN A N 1
ATOM 748 C CA . ASN A 1 95 ? -10.051 -4.600 8.101 1.00 96.56 95 ASN A CA 1
ATOM 749 C C . ASN A 1 95 ? -9.340 -3.646 7.133 1.00 96.56 95 ASN A C 1
ATOM 751 O O . ASN A 1 95 ? -8.691 -2.708 7.598 1.00 96.56 95 ASN A O 1
ATOM 755 N N . GLY A 1 96 ? -9.423 -3.857 5.815 1.00 97.88 96 GLY A N 1
ATOM 756 C CA . GLY A 1 96 ? -8.716 -2.973 4.894 1.00 97.88 96 GLY A CA 1
ATOM 757 C C . GLY A 1 96 ? -8.729 -3.343 3.417 1.00 97.88 96 GLY A C 1
ATOM 758 O O . GLY A 1 96 ? -9.559 -4.123 2.946 1.00 97.88 96 GLY A O 1
ATOM 759 N N . VAL A 1 97 ? -7.785 -2.744 2.692 1.00 98.44 97 VAL A N 1
ATOM 760 C CA . VAL A 1 97 ? -7.520 -2.963 1.265 1.00 98.44 97 VAL A CA 1
ATOM 761 C C . VAL A 1 97 ? -6.019 -3.041 1.040 1.00 98.44 97 VAL A C 1
ATOM 763 O O . VAL A 1 97 ? -5.253 -2.294 1.641 1.00 98.44 97 VAL A O 1
ATOM 766 N N . ARG A 1 98 ? -5.594 -3.939 0.159 1.00 98.00 98 ARG A N 1
ATOM 767 C CA . ARG A 1 98 ? -4.218 -4.036 -0.323 1.00 98.00 98 ARG A CA 1
ATOM 768 C C . ARG A 1 98 ? -4.193 -3.793 -1.827 1.00 98.00 98 ARG A C 1
ATOM 770 O O . ARG A 1 98 ? -5.060 -4.288 -2.544 1.00 98.00 98 ARG A O 1
ATOM 777 N N . CYS A 1 99 ? -3.243 -2.994 -2.293 1.00 98.06 99 CYS A N 1
ATOM 778 C CA . CYS A 1 99 ? -3.077 -2.606 -3.688 1.00 98.06 99 CYS A CA 1
ATOM 779 C C . CYS A 1 99 ? -1.642 -2.845 -4.130 1.00 98.06 99 CYS A C 1
ATOM 781 O O . CYS A 1 99 ? -0.698 -2.466 -3.436 1.00 98.06 99 CYS A O 1
ATOM 783 N N . ARG A 1 100 ? -1.493 -3.436 -5.309 1.00 97.75 100 ARG A N 1
ATOM 784 C CA . ARG A 1 100 ? -0.216 -3.572 -5.998 1.00 97.75 100 ARG A CA 1
ATOM 785 C C . ARG A 1 100 ? -0.306 -2.869 -7.340 1.00 97.75 100 ARG A C 1
ATOM 787 O O . ARG A 1 100 ? -1.255 -3.096 -8.091 1.00 97.75 100 ARG A O 1
ATOM 794 N N . SER A 1 101 ? 0.684 -2.046 -7.664 1.00 96.88 101 SER A N 1
ATOM 795 C CA . SER A 1 101 ? 0.769 -1.362 -8.955 1.00 96.88 101 SER A CA 1
ATOM 796 C C . SER A 1 101 ? 2.157 -1.468 -9.575 1.00 96.88 101 SER A C 1
ATOM 798 O O . SER A 1 101 ? 3.171 -1.628 -8.887 1.00 96.88 101 SER A O 1
ATOM 800 N N . VAL A 1 102 ? 2.194 -1.420 -10.907 1.00 94.31 102 VAL A N 1
ATOM 801 C CA . VAL A 1 102 ? 3.433 -1.476 -11.692 1.00 94.31 102 VAL A CA 1
ATOM 802 C C . VAL A 1 102 ? 3.403 -0.356 -12.714 1.00 94.31 102 VAL A C 1
ATOM 804 O O . VAL A 1 102 ? 2.728 -0.459 -13.732 1.00 94.31 102 VAL A O 1
ATOM 807 N N . ALA A 1 103 ? 4.133 0.719 -12.448 1.00 91.00 103 ALA A N 1
ATOM 808 C CA . ALA A 1 103 ? 4.226 1.851 -13.357 1.00 91.00 103 ALA A CA 1
ATOM 809 C C . ALA A 1 103 ? 5.383 1.687 -14.357 1.00 91.00 103 ALA A C 1
ATOM 811 O O . ALA A 1 103 ? 6.266 0.827 -14.228 1.00 91.00 103 ALA A O 1
ATOM 812 N N . MET A 1 104 ? 5.400 2.562 -15.365 1.00 85.81 104 MET A N 1
ATOM 813 C CA . MET A 1 104 ? 6.506 2.660 -16.319 1.00 85.81 104 MET A CA 1
ATOM 814 C C . MET A 1 104 ? 7.859 2.857 -15.609 1.00 85.81 104 MET A C 1
ATOM 816 O O . MET A 1 104 ? 7.952 3.470 -14.548 1.00 85.81 104 MET A O 1
ATOM 820 N N . GLY A 1 105 ? 8.938 2.343 -16.210 1.00 84.31 105 GLY A N 1
ATOM 821 C CA . GLY A 1 105 ? 10.292 2.446 -15.643 1.00 84.31 105 GLY A CA 1
ATOM 822 C C . GLY A 1 105 ? 10.592 1.454 -14.514 1.00 84.31 105 GLY A C 1
ATOM 823 O O . GLY A 1 105 ? 11.596 1.608 -13.821 1.00 84.31 105 GLY A O 1
ATOM 824 N N . GLY A 1 106 ? 9.740 0.440 -14.328 1.00 88.06 106 GLY A N 1
ATOM 825 C CA . GLY A 1 106 ? 9.948 -0.618 -13.339 1.00 88.06 106 GLY A CA 1
ATOM 826 C C . GLY A 1 106 ? 9.659 -0.186 -11.903 1.00 88.06 106 GLY A C 1
ATOM 827 O O . GLY A 1 106 ? 10.151 -0.828 -10.976 1.00 88.06 106 GLY A O 1
ATOM 828 N N . VAL A 1 107 ? 8.893 0.895 -11.718 1.00 91.62 107 VAL A N 1
ATOM 829 C CA . VAL A 1 107 ? 8.429 1.313 -10.394 1.00 91.62 107 VAL A CA 1
ATOM 830 C C . VAL A 1 107 ? 7.313 0.375 -9.950 1.00 91.62 107 VAL A C 1
ATOM 832 O O . VAL A 1 107 ? 6.315 0.224 -10.653 1.00 91.62 107 VAL A O 1
ATOM 835 N N . ARG A 1 108 ? 7.483 -0.260 -8.793 1.00 95.62 108 ARG A N 1
ATOM 836 C CA . ARG A 1 108 ? 6.479 -1.146 -8.197 1.00 95.62 108 ARG A CA 1
ATOM 837 C C . ARG A 1 108 ? 6.066 -0.601 -6.848 1.00 95.62 108 ARG A C 1
ATOM 839 O O . ARG A 1 108 ? 6.928 -0.216 -6.059 1.00 95.62 108 ARG A O 1
ATOM 846 N N . VAL A 1 109 ? 4.766 -0.571 -6.603 1.00 96.12 109 VAL A N 1
ATOM 847 C CA . VAL A 1 109 ? 4.186 -0.116 -5.341 1.00 96.12 109 VAL A CA 1
ATOM 848 C C . VAL A 1 109 ? 3.353 -1.241 -4.761 1.00 96.12 109 VAL A C 1
ATOM 850 O O . VAL A 1 109 ? 2.576 -1.876 -5.474 1.00 96.12 109 VAL A O 1
ATOM 853 N N . TRP A 1 110 ? 3.495 -1.441 -3.460 1.00 97.56 110 TRP A N 1
ATOM 854 C CA . TRP A 1 110 ? 2.608 -2.251 -2.642 1.00 97.56 110 TRP A CA 1
ATOM 855 C C . TRP A 1 110 ? 2.121 -1.372 -1.501 1.00 97.56 110 TRP A C 1
ATOM 857 O O . TRP A 1 110 ? 2.945 -0.892 -0.730 1.00 97.56 110 TRP A O 1
ATOM 867 N N . SER A 1 111 ? 0.816 -1.164 -1.391 1.00 97.44 111 SER A N 1
ATOM 868 C CA . SER A 1 111 ? 0.199 -0.369 -0.326 1.00 97.44 111 SER A CA 1
ATOM 869 C C . SER A 1 111 ? -0.875 -1.189 0.365 1.00 97.44 111 SER A C 1
ATOM 871 O O . SER A 1 111 ? -1.712 -1.804 -0.295 1.00 97.44 111 SER A O 1
ATOM 873 N N . THR A 1 112 ? -0.865 -1.202 1.691 1.00 98.06 112 THR A N 1
ATOM 874 C CA . THR A 1 112 ? -1.904 -1.829 2.509 1.00 98.06 112 THR A CA 1
ATOM 875 C C . THR A 1 112 ? -2.509 -0.786 3.428 1.00 98.06 112 THR A C 1
ATOM 877 O O . THR A 1 112 ? -1.834 -0.305 4.333 1.00 98.06 112 THR A O 1
ATOM 880 N N . TRP A 1 113 ? -3.789 -0.487 3.228 1.00 98.00 113 TRP A N 1
ATOM 881 C CA . TRP A 1 113 ? -4.576 0.364 4.112 1.00 98.00 113 TRP A CA 1
ATOM 882 C C . TRP A 1 113 ? -5.343 -0.488 5.108 1.00 98.00 113 TRP A C 1
ATOM 884 O O . TRP A 1 113 ? -5.975 -1.472 4.715 1.00 98.00 113 TRP A O 1
ATOM 894 N N . ARG A 1 114 ? -5.322 -0.111 6.386 1.00 97.62 114 ARG A N 1
ATOM 895 C CA . ARG A 1 114 ? -6.090 -0.773 7.448 1.00 97.62 114 ARG A CA 1
ATOM 896 C C . ARG A 1 114 ? -6.794 0.251 8.320 1.00 97.62 114 ARG A C 1
ATOM 898 O O . ARG A 1 114 ? -6.276 1.342 8.523 1.00 97.62 114 ARG A O 1
ATOM 905 N N . VAL A 1 115 ? -7.936 -0.128 8.880 1.00 97.00 115 VAL A N 1
ATOM 906 C CA . VAL A 1 115 ? -8.560 0.605 9.988 1.00 97.00 115 VAL A CA 1
ATOM 907 C C . VAL A 1 115 ? -8.262 -0.155 11.273 1.00 97.00 115 VAL A C 1
ATOM 909 O O . VAL A 1 115 ? -8.612 -1.332 11.392 1.00 97.00 115 VAL A O 1
ATOM 912 N N . LEU A 1 116 ? -7.583 0.497 12.212 1.00 95.38 116 LEU A N 1
ATOM 913 C CA . LEU A 1 116 ? -7.128 -0.092 13.472 1.00 95.38 116 LEU A CA 1
ATOM 914 C C . LEU A 1 116 ? -7.524 0.808 14.651 1.00 95.38 116 LEU A C 1
ATOM 916 O O . LEU A 1 116 ? -7.707 2.012 14.466 1.00 95.38 116 LEU A O 1
ATOM 920 N N . PRO A 1 117 ? -7.657 0.270 15.873 1.00 93.56 117 PRO A N 1
ATOM 921 C CA . PRO A 1 117 ? -7.686 1.096 17.074 1.00 93.56 117 PRO A CA 1
ATOM 922 C C . PRO A 1 117 ? -6.412 1.946 17.172 1.00 93.56 117 PRO A C 1
ATOM 924 O O . PRO A 1 117 ? -5.317 1.463 16.878 1.00 93.56 117 PRO A O 1
ATOM 927 N N . ALA A 1 118 ? -6.557 3.201 17.592 1.00 88.62 118 ALA A N 1
ATOM 928 C CA . ALA A 1 118 ? -5.456 4.153 17.664 1.00 88.62 118 ALA A CA 1
ATOM 929 C C . ALA A 1 118 ? -4.309 3.621 18.539 1.00 88.62 118 ALA A C 1
ATOM 931 O O . ALA A 1 118 ? -4.533 3.147 19.656 1.00 88.62 118 ALA A O 1
ATOM 932 N N . GLY A 1 119 ? -3.079 3.703 18.029 1.00 82.69 119 GLY A N 1
ATOM 933 C CA . GLY A 1 119 ? -1.874 3.249 18.727 1.00 82.69 119 GLY A CA 1
ATOM 934 C C . GLY A 1 119 ? -1.567 1.756 18.576 1.00 82.69 119 GLY A C 1
ATOM 935 O O . GLY A 1 119 ? -0.546 1.306 19.090 1.00 82.69 119 GLY A O 1
ATOM 936 N N . GLN A 1 120 ? -2.397 0.982 17.864 1.00 85.12 120 GLN A N 1
ATOM 937 C CA . GLN A 1 120 ? -2.056 -0.401 17.494 1.00 85.12 120 GLN A CA 1
ATOM 938 C C . GLN A 1 120 ? -1.133 -0.488 16.275 1.00 85.12 120 GLN A C 1
ATOM 940 O O . GLN A 1 120 ? -0.621 -1.564 15.971 1.00 85.12 120 GLN A O 1
ATOM 945 N N . PHE A 1 121 ? -0.906 0.619 15.570 1.00 81.94 121 PHE A N 1
ATOM 946 C CA . PHE A 1 121 ? 0.040 0.658 14.467 1.00 81.94 121 PHE A CA 1
ATOM 947 C C . PHE A 1 121 ? 1.475 0.793 14.988 1.00 81.94 121 PHE A C 1
ATOM 949 O O . PHE A 1 121 ? 1.975 1.890 15.232 1.00 81.94 121 PHE A O 1
ATOM 956 N N . THR A 1 122 ? 2.143 -0.344 15.181 1.00 68.62 122 THR A N 1
ATOM 957 C CA . THR A 1 122 ? 3.579 -0.394 15.464 1.00 68.62 122 THR A CA 1
ATOM 958 C C . THR A 1 122 ? 4.337 -0.416 14.142 1.00 68.62 122 THR A C 1
ATOM 960 O O . THR A 1 122 ? 4.277 -1.394 13.396 1.00 68.62 122 THR A O 1
ATOM 963 N N . SER A 1 123 ? 5.047 0.665 13.820 1.00 60.38 123 SER A N 1
ATOM 964 C CA . SER A 1 123 ? 5.939 0.695 12.665 1.00 60.38 123 SER A CA 1
ATOM 965 C C . SER A 1 123 ? 7.159 -0.196 12.934 1.00 60.38 123 SER A C 1
ATOM 967 O O . SER A 1 123 ? 8.191 0.251 13.429 1.00 60.38 123 SER A O 1
ATOM 969 N N . ASP A 1 124 ? 7.062 -1.484 12.600 1.00 50.53 124 ASP A N 1
ATOM 970 C CA . ASP A 1 124 ? 8.169 -2.443 12.716 1.00 50.53 124 ASP A CA 1
ATOM 971 C C . ASP A 1 124 ? 9.219 -2.209 11.613 1.00 50.53 124 ASP A C 1
ATOM 973 O O . ASP A 1 124 ? 9.478 -3.050 10.754 1.00 50.53 124 ASP A O 1
ATOM 977 N N . ILE A 1 125 ? 9.860 -1.039 11.619 1.00 51.62 125 ILE A N 1
ATOM 978 C CA . ILE A 1 125 ? 11.084 -0.778 10.856 1.00 51.62 125 ILE A CA 1
ATOM 979 C C . ILE A 1 125 ? 12.228 -0.686 11.856 1.00 51.62 125 ILE A C 1
ATOM 981 O O . ILE A 1 125 ? 12.750 0.377 12.197 1.00 51.62 125 ILE A O 1
ATOM 985 N N . SER A 1 126 ? 12.660 -1.859 12.304 1.00 36.62 126 SER A N 1
ATOM 986 C CA . SER A 1 126 ? 14.006 -2.024 12.827 1.00 36.62 126 SER A CA 1
ATOM 987 C C . SER A 1 126 ? 14.984 -1.793 11.672 1.00 36.62 126 SER A C 1
ATOM 989 O O . SER A 1 126 ? 15.250 -2.658 10.841 1.00 36.62 126 SER A O 1
ATOM 991 N N . THR A 1 127 ? 15.525 -0.577 11.599 1.00 37.12 127 THR A N 1
ATOM 992 C CA . THR A 1 127 ? 16.748 -0.324 10.830 1.00 37.12 127 THR A CA 1
ATOM 993 C C . THR A 1 127 ? 17.804 -1.305 11.352 1.00 37.12 127 THR A C 1
ATOM 995 O O . THR A 1 127 ? 18.027 -1.318 12.566 1.00 37.12 127 THR A O 1
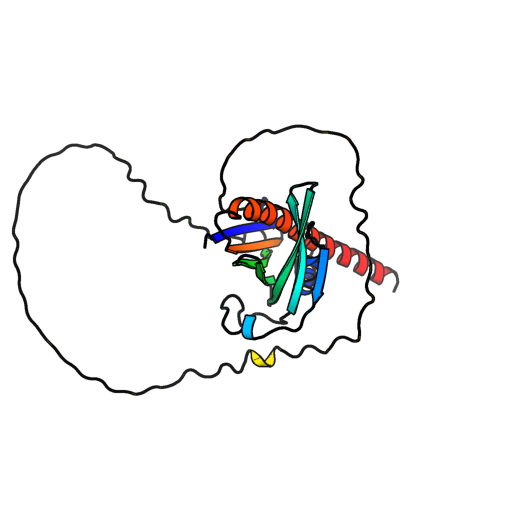ATOM 998 N N . PRO A 1 128 ? 18.463 -2.137 10.521 1.00 36.94 128 PRO A N 1
ATOM 999 C CA . PRO A 1 128 ? 19.566 -2.948 11.007 1.00 36.94 128 PRO A CA 1
ATOM 1000 C C . PRO A 1 128 ? 20.665 -1.980 11.443 1.00 36.94 128 PRO A C 1
ATOM 1002 O O . PRO A 1 128 ? 21.309 -1.339 10.612 1.00 36.94 128 PRO A O 1
ATOM 1005 N N . SER A 1 129 ? 20.832 -1.813 12.755 1.00 41.03 129 SER A N 1
ATOM 1006 C CA . SER A 1 129 ? 21.877 -0.977 13.323 1.00 41.03 129 SER A CA 1
ATOM 1007 C C . SER A 1 129 ? 23.223 -1.532 12.867 1.00 41.03 129 SER A C 1
ATOM 1009 O O . SER A 1 129 ? 23.706 -2.580 13.300 1.00 41.03 129 SER A O 1
ATOM 1011 N N . SER A 1 130 ? 23.838 -0.824 11.926 1.00 42.19 130 SER A N 1
ATOM 1012 C CA . SER A 1 130 ? 25.245 -0.979 11.610 1.00 42.19 130 SER A CA 1
ATOM 1013 C C . SER A 1 130 ? 26.022 -0.810 12.910 1.00 42.19 130 SER A C 1
ATOM 1015 O O . SER A 1 130 ? 25.993 0.262 13.514 1.00 42.19 130 SER A O 1
ATOM 1017 N N . LYS A 1 131 ? 26.694 -1.881 13.340 1.00 39.28 131 LYS A N 1
ATOM 1018 C CA . LYS A 1 131 ? 27.668 -1.898 14.433 1.00 39.28 131 LYS A CA 1
ATOM 1019 C C . LYS A 1 131 ? 28.699 -0.783 14.218 1.00 39.28 131 LYS A C 1
ATOM 1021 O O . LYS A 1 131 ? 29.708 -0.992 13.552 1.00 39.28 131 LYS A O 1
ATOM 1026 N N . SER A 1 132 ? 28.466 0.399 14.781 1.00 42.16 132 SER A N 1
ATOM 1027 C CA . SER A 1 132 ? 29.493 1.422 14.926 1.00 42.16 132 SER A CA 1
ATOM 1028 C C . SER A 1 132 ? 30.344 1.041 16.128 1.00 42.16 132 SER A C 1
ATOM 1030 O O . SER A 1 132 ? 29.974 1.249 17.282 1.00 42.16 132 SER A O 1
ATOM 1032 N N . SER A 1 133 ? 31.478 0.423 15.825 1.00 41.22 133 SER A N 1
ATOM 1033 C CA . SER A 1 133 ? 32.585 0.170 16.733 1.00 41.22 133 SER A CA 1
ATOM 1034 C C . SER A 1 133 ? 33.022 1.466 17.426 1.00 41.22 133 SER A C 1
ATOM 1036 O O . SER A 1 133 ? 33.749 2.276 16.847 1.00 41.22 133 SER A O 1
ATOM 1038 N N . SER A 1 134 ? 32.609 1.656 18.675 1.00 45.56 134 SER A N 1
ATOM 1039 C CA . SER A 1 134 ? 33.221 2.624 19.578 1.00 45.56 134 SER A CA 1
ATOM 1040 C C . SER A 1 134 ? 34.601 2.105 19.988 1.00 45.56 134 SER A C 1
ATOM 1042 O O . SER A 1 134 ? 34.731 1.182 20.792 1.00 45.56 134 SER A O 1
ATOM 1044 N N . LYS A 1 135 ? 35.642 2.700 19.398 1.00 39.47 135 LYS A N 1
ATOM 1045 C CA . LYS A 1 135 ? 37.027 2.640 19.878 1.00 39.47 135 LYS A CA 1
ATOM 1046 C C . LYS A 1 135 ? 37.076 3.247 21.286 1.00 39.47 135 LYS A C 1
ATOM 1048 O O . LYS A 1 135 ? 37.071 4.464 21.423 1.00 39.47 135 LYS A O 1
ATOM 1053 N N . SER A 1 136 ? 37.172 2.410 22.313 1.00 47.06 136 SER A N 1
ATOM 1054 C CA . SER A 1 136 ? 37.656 2.808 23.636 1.00 47.06 136 SER A CA 1
ATOM 1055 C C . SER A 1 136 ? 38.991 2.120 23.892 1.00 47.06 136 SER A C 1
ATOM 1057 O O . SER A 1 136 ? 39.092 0.899 23.997 1.00 47.06 136 SER A O 1
ATOM 1059 N N . SER A 1 137 ? 40.028 2.943 23.920 1.00 44.03 137 SER A N 1
ATOM 1060 C CA . SER A 1 137 ? 41.405 2.622 24.252 1.00 44.03 137 SER A CA 1
ATOM 1061 C C . SER A 1 137 ? 41.543 2.194 25.714 1.00 44.03 137 SER A C 1
ATOM 1063 O O . SER A 1 137 ? 41.376 3.014 26.613 1.00 44.03 137 SER A O 1
ATOM 1065 N N . SER A 1 138 ? 41.943 0.949 25.953 1.00 45.75 138 SER A N 1
ATOM 1066 C CA . SER A 1 138 ? 42.545 0.527 27.220 1.00 45.75 138 SER A CA 1
ATOM 1067 C C . SER A 1 138 ? 43.586 -0.559 26.960 1.00 45.7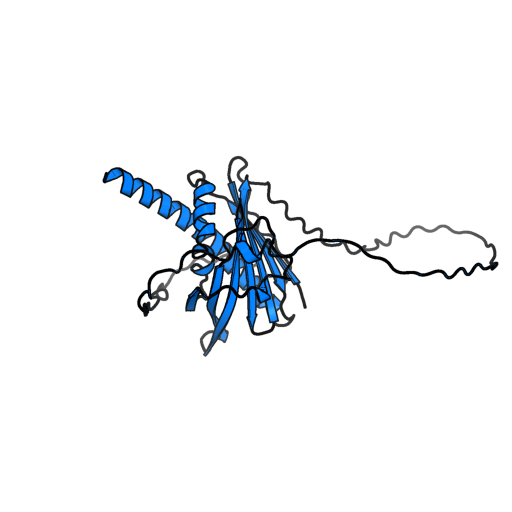5 138 SER A C 1
ATOM 1069 O O . SER A 1 138 ? 43.406 -1.448 26.132 1.00 45.75 138 SER A O 1
ATOM 1071 N N . LYS A 1 139 ? 44.723 -0.393 27.628 1.00 41.84 139 LYS A N 1
ATOM 1072 C CA . LYS A 1 139 ? 46.054 -0.908 27.317 1.00 41.84 139 LYS A CA 1
ATOM 1073 C C . LYS A 1 139 ? 46.461 -1.907 28.407 1.00 41.84 139 LYS A C 1
ATOM 1075 O O . LYS A 1 139 ? 46.662 -1.481 29.535 1.00 41.84 139 LYS A O 1
ATOM 1080 N N . SER A 1 140 ? 46.609 -3.188 28.066 1.00 48.06 140 SER A N 1
ATOM 1081 C CA . SER A 1 140 ? 47.305 -4.233 28.854 1.00 48.06 140 SER A CA 1
ATOM 1082 C C . SER A 1 140 ? 47.370 -5.514 27.995 1.00 48.06 140 SER A C 1
ATOM 1084 O O . SER A 1 140 ? 46.348 -6.066 27.620 1.00 48.06 140 SER A O 1
ATOM 1086 N N . SER A 1 141 ? 48.476 -5.842 27.322 1.00 49.31 141 SER A N 1
ATOM 1087 C CA . SER A 1 141 ? 49.723 -6.490 27.770 1.00 49.31 141 SER A CA 1
ATOM 1088 C C . SER A 1 141 ? 49.598 -7.971 28.172 1.00 49.31 141 SER A C 1
ATOM 1090 O O . SER A 1 141 ? 49.099 -8.277 29.250 1.00 49.31 141 SER A O 1
ATOM 1092 N N . SER A 1 142 ? 50.261 -8.822 27.363 1.00 46.88 142 SER A N 1
ATOM 1093 C CA . SER A 1 142 ? 50.810 -10.168 27.664 1.00 46.88 142 SER A CA 1
ATOM 1094 C C . SER A 1 142 ? 49.797 -11.337 27.708 1.00 46.88 142 SER A C 1
ATOM 1096 O O . SER A 1 142 ? 48.688 -11.155 28.174 1.00 46.88 142 SER A O 1
ATOM 1098 N N . LYS A 1 143 ? 50.063 -12.572 27.250 1.00 47.16 143 LYS A N 1
ATOM 1099 C CA . LYS A 1 143 ? 51.220 -13.227 26.602 1.00 47.16 143 LYS A CA 1
ATOM 1100 C C . LYS A 1 143 ? 50.770 -14.625 26.104 1.00 47.16 143 LYS A C 1
ATOM 1102 O O . LYS A 1 143 ? 49.983 -15.263 26.785 1.00 47.16 143 LYS A O 1
ATOM 1107 N N . SER A 1 144 ? 51.412 -15.122 25.036 1.00 47.88 144 SER A N 1
ATOM 1108 C CA . SER A 1 144 ? 51.745 -16.548 24.772 1.00 47.88 144 SER A CA 1
ATOM 1109 C C . SER A 1 144 ? 50.593 -17.511 24.382 1.00 47.88 144 SER A C 1
ATOM 1111 O O . SER A 1 144 ? 49.662 -17.713 25.146 1.00 47.88 144 SER A O 1
ATOM 1113 N N . SER A 1 145 ? 50.508 -18.001 23.135 1.00 47.75 145 SER A N 1
ATOM 1114 C CA . SER A 1 145 ? 51.298 -19.059 22.453 1.00 47.75 145 SER A CA 1
ATOM 1115 C C . SER A 1 145 ? 50.688 -20.460 22.604 1.00 47.75 145 SER A C 1
ATOM 1117 O O . SER A 1 145 ? 50.647 -20.979 23.712 1.00 47.75 145 SER A O 1
ATOM 1119 N N . GLY A 1 146 ? 50.318 -21.115 21.493 1.00 43.97 146 GLY A N 1
ATOM 1120 C CA . GLY A 1 146 ? 50.058 -22.559 21.526 1.00 43.97 146 GLY A CA 1
ATOM 1121 C C . GLY A 1 146 ? 49.261 -23.170 20.371 1.00 43.97 146 GLY A C 1
ATOM 1122 O O . GLY A 1 146 ? 48.074 -23.397 20.513 1.00 43.97 146 GLY A O 1
ATOM 1123 N N . ARG A 1 147 ? 49.988 -23.549 19.312 1.00 47.91 147 ARG A N 1
ATOM 1124 C CA . ARG A 1 147 ? 49.880 -24.815 18.551 1.00 47.91 147 ARG A CA 1
ATOM 1125 C C . ARG A 1 147 ? 48.633 -25.181 17.714 1.00 47.91 147 ARG A C 1
ATOM 1127 O O . ARG A 1 147 ? 47.537 -25.436 18.185 1.00 47.91 147 ARG A O 1
ATOM 1134 N N . THR A 1 148 ? 48.970 -25.382 16.442 1.00 46.09 148 THR A N 1
ATOM 1135 C CA . THR A 1 148 ? 48.378 -26.162 15.346 1.00 46.09 148 THR A CA 1
ATOM 1136 C C . THR A 1 148 ? 48.317 -27.680 15.591 1.00 46.09 148 THR A C 1
ATOM 1138 O O . THR A 1 148 ? 49.242 -28.201 16.210 1.00 46.09 148 THR A O 1
ATOM 1141 N N . SER A 1 149 ? 47.339 -28.377 14.986 1.00 54.12 149 SER A N 1
ATOM 1142 C CA . SER A 1 149 ? 47.393 -29.733 14.357 1.00 54.12 149 SER A CA 1
ATOM 1143 C C . SER A 1 149 ? 45.943 -30.247 14.231 1.00 54.12 149 SER A C 1
ATOM 1145 O O . SER A 1 149 ? 45.242 -30.265 15.232 1.00 54.12 149 SER A O 1
ATOM 1147 N N . ARG A 1 150 ? 45.347 -30.413 13.040 1.00 54.78 150 ARG A N 1
ATOM 1148 C CA . ARG A 1 150 ? 45.482 -31.531 12.075 1.00 54.78 150 ARG A CA 1
ATOM 1149 C C . ARG A 1 150 ? 44.969 -32.861 12.649 1.00 54.78 150 ARG A C 1
ATOM 1151 O O . ARG A 1 150 ? 45.611 -33.378 13.547 1.00 54.78 150 ARG A O 1
ATOM 1158 N N . ASP A 1 151 ? 43.837 -33.333 12.117 1.00 49.53 151 ASP A N 1
ATOM 1159 C CA . ASP A 1 151 ? 43.455 -34.733 11.812 1.00 49.53 151 ASP A CA 1
ATOM 1160 C C . ASP A 1 151 ? 41.957 -34.717 11.426 1.00 49.53 151 ASP A C 1
ATOM 1162 O O . ASP A 1 151 ? 41.135 -34.188 12.165 1.00 49.53 151 ASP A O 1
ATOM 1166 N N . GLU A 1 152 ? 41.533 -34.970 10.186 1.00 54.31 152 GLU A N 1
ATOM 1167 C CA . GLU A 1 152 ? 41.625 -36.180 9.350 1.00 54.31 152 GLU A CA 1
ATOM 1168 C C . GLU A 1 152 ? 40.544 -37.235 9.667 1.00 54.31 152 GLU A C 1
ATOM 1170 O O . GLU A 1 152 ? 40.210 -37.509 10.813 1.00 54.31 152 GLU A O 1
ATOM 1175 N N . ALA A 1 153 ? 40.037 -37.832 8.581 1.00 49.69 153 ALA A N 1
ATOM 1176 C CA . ALA A 1 153 ? 39.181 -39.015 8.466 1.00 49.69 153 ALA A CA 1
ATOM 1177 C C . ALA A 1 153 ? 37.644 -38.795 8.518 1.00 49.69 153 ALA A C 1
ATOM 1179 O O . ALA A 1 153 ? 37.041 -38.565 9.555 1.00 49.69 153 ALA A O 1
ATOM 1180 N N . ARG A 1 154 ? 36.946 -38.796 7.369 1.00 55.47 154 ARG A N 1
ATOM 1181 C CA . ARG A 1 154 ? 36.583 -39.969 6.531 1.00 55.47 154 ARG A CA 1
ATOM 1182 C C . ARG A 1 154 ? 35.311 -40.653 7.037 1.00 55.47 154 ARG A C 1
ATOM 1184 O O . ARG A 1 154 ? 35.367 -41.419 7.991 1.00 55.47 154 ARG A O 1
ATOM 1191 N N . ARG A 1 155 ? 34.209 -40.485 6.294 1.00 58.16 155 ARG A N 1
ATOM 1192 C CA . ARG A 1 155 ? 33.289 -41.577 5.917 1.00 58.16 155 ARG A CA 1
ATOM 1193 C C . ARG A 1 155 ? 32.236 -41.102 4.918 1.00 58.16 155 ARG A C 1
ATOM 1195 O O . ARG A 1 155 ? 31.278 -40.416 5.244 1.00 58.16 155 ARG A O 1
ATOM 1202 N N . SER A 1 156 ? 32.453 -41.540 3.689 1.00 52.12 156 SER A N 1
ATOM 1203 C CA . SER A 1 156 ? 31.501 -41.643 2.596 1.00 52.12 156 SER A CA 1
ATOM 1204 C C . SER A 1 156 ? 30.371 -42.609 2.965 1.00 52.12 156 SER A C 1
ATOM 1206 O O . SER A 1 156 ? 30.645 -43.713 3.438 1.00 52.12 156 SER A O 1
ATOM 1208 N N . ARG A 1 157 ? 29.123 -42.243 2.670 1.00 59.22 157 ARG A N 1
ATOM 1209 C CA . ARG A 1 157 ? 28.044 -43.185 2.343 1.00 59.22 157 ARG A CA 1
ATOM 1210 C C . ARG A 1 157 ? 27.053 -42.483 1.414 1.00 59.22 157 ARG A C 1
ATOM 1212 O O . ARG A 1 157 ? 26.350 -41.565 1.813 1.00 59.22 157 ARG A O 1
ATOM 1219 N N . SER A 1 158 ? 27.073 -42.922 0.159 1.00 53.91 158 SER A N 1
ATOM 1220 C CA . SER A 1 158 ? 25.969 -42.839 -0.796 1.00 53.91 158 SER A CA 1
ATOM 1221 C C . SER A 1 158 ? 24.704 -43.460 -0.197 1.00 53.91 158 SER A C 1
ATOM 1223 O O . SER A 1 158 ? 24.836 -44.247 0.733 1.00 53.91 158 SER A O 1
ATOM 1225 N N . HIS A 1 159 ? 23.526 -43.095 -0.711 1.00 58.28 159 HIS A N 1
ATOM 1226 C CA . HIS A 1 159 ? 22.318 -43.906 -0.970 1.00 58.28 159 HIS A CA 1
ATOM 1227 C C . HIS A 1 159 ? 21.171 -42.917 -1.285 1.00 58.28 159 HIS A C 1
ATOM 1229 O O . HIS A 1 159 ? 20.710 -42.192 -0.410 1.00 58.28 159 HIS A O 1
ATOM 1235 N N . SER A 1 160 ? 20.738 -42.871 -2.545 1.00 43.19 160 SER A N 1
ATOM 1236 C CA . SER A 1 160 ? 19.416 -42.372 -2.971 1.00 43.19 160 SER A CA 1
ATOM 1237 C C . SER A 1 160 ? 18.501 -43.599 -3.103 1.00 43.19 160 SER A C 1
ATOM 1239 O O . SER A 1 160 ? 19.025 -44.663 -3.447 1.00 43.19 160 SER A O 1
ATOM 1241 N N . PRO A 1 161 ? 17.184 -43.517 -2.829 1.00 50.94 161 PRO A N 1
ATOM 1242 C CA . PRO A 1 161 ? 16.249 -43.175 -3.910 1.00 50.94 161 PRO A CA 1
ATOM 1243 C C . PRO A 1 161 ? 14.946 -42.448 -3.486 1.00 50.94 161 PRO A C 1
ATOM 1245 O O . PRO A 1 161 ? 14.465 -42.550 -2.365 1.00 50.94 161 PRO A O 1
ATOM 1248 N N . THR A 1 162 ? 14.400 -41.717 -4.460 1.00 42.94 162 THR A N 1
ATOM 1249 C CA . THR A 1 162 ? 12.992 -41.620 -4.898 1.00 42.94 162 THR A CA 1
ATOM 1250 C C . THR A 1 162 ? 11.868 -42.069 -3.944 1.00 42.94 162 THR A C 1
ATOM 1252 O O . THR A 1 162 ? 11.711 -43.263 -3.714 1.00 42.94 162 THR A O 1
ATOM 1255 N N . ALA A 1 163 ? 10.998 -41.132 -3.537 1.00 43.66 163 ALA A N 1
ATOM 1256 C CA . ALA A 1 163 ? 9.527 -41.191 -3.675 1.00 43.66 163 ALA A CA 1
ATOM 1257 C C . ALA A 1 163 ? 8.846 -40.017 -2.935 1.00 43.66 163 ALA A C 1
ATOM 1259 O O . ALA A 1 163 ? 9.139 -39.734 -1.779 1.00 43.66 163 ALA A O 1
ATOM 1260 N N . SER A 1 164 ? 7.933 -39.350 -3.646 1.00 42.16 164 SER A N 1
ATOM 1261 C CA . SER A 1 164 ? 6.986 -38.311 -3.195 1.00 42.16 164 SER A CA 1
ATOM 1262 C C . SER A 1 164 ? 5.973 -38.870 -2.165 1.00 42.16 164 SER A C 1
ATOM 1264 O O . SER A 1 164 ? 5.846 -40.095 -2.098 1.00 42.16 164 SER A O 1
ATOM 1266 N N . PRO A 1 165 ? 5.211 -38.051 -1.399 1.00 45.16 165 PRO A N 1
ATOM 1267 C CA . PRO A 1 165 ? 3.997 -37.448 -1.977 1.00 45.16 165 PRO A CA 1
ATOM 1268 C C . PRO A 1 165 ? 3.540 -36.089 -1.383 1.00 45.16 165 PRO A C 1
ATOM 1270 O O . PRO A 1 165 ? 3.920 -35.691 -0.289 1.00 45.16 165 PRO A O 1
ATOM 1273 N N . ALA A 1 166 ? 2.594 -35.476 -2.104 1.00 36.94 166 ALA A N 1
ATOM 1274 C CA . ALA A 1 166 ? 1.468 -34.683 -1.595 1.00 36.94 166 ALA A CA 1
ATOM 1275 C C . ALA A 1 166 ? 1.723 -33.270 -1.029 1.00 36.94 166 ALA A C 1
ATOM 1277 O O . ALA A 1 166 ? 2.005 -33.097 0.150 1.00 36.94 166 ALA A O 1
ATOM 1278 N N . GLN A 1 167 ? 1.384 -32.253 -1.830 1.00 36.22 167 GLN A N 1
ATOM 1279 C CA . GLN A 1 167 ? 0.578 -31.121 -1.357 1.00 36.22 167 GLN A CA 1
ATOM 1280 C C . GLN A 1 167 ? -0.444 -30.749 -2.441 1.00 36.22 167 GLN A C 1
ATOM 1282 O O . GLN A 1 167 ? -0.112 -30.569 -3.611 1.00 36.22 167 GLN A O 1
ATOM 1287 N N . ALA A 1 168 ? -1.707 -30.785 -2.027 1.00 36.78 168 ALA A N 1
ATOM 1288 C CA . ALA A 1 168 ? -2.921 -30.628 -2.817 1.00 36.78 168 ALA A CA 1
ATOM 1289 C C . ALA A 1 168 ? -3.338 -29.133 -2.900 1.00 36.78 168 ALA A C 1
ATOM 1291 O O . ALA A 1 168 ? -2.597 -28.273 -2.436 1.00 36.78 168 ALA A O 1
ATOM 1292 N N . PRO A 1 169 ? -4.473 -28.782 -3.527 1.00 37.72 169 PRO A N 1
ATOM 1293 C CA . PRO A 1 169 ? -4.534 -28.225 -4.871 1.00 37.72 169 PRO A CA 1
ATOM 1294 C C . PRO A 1 169 ? -4.824 -26.712 -4.898 1.00 37.72 169 PRO A C 1
ATOM 1296 O O . PRO A 1 169 ? -5.653 -26.204 -4.148 1.00 37.72 169 PRO A O 1
ATOM 1299 N N . VAL A 1 170 ? -4.243 -26.022 -5.884 1.00 36.22 170 VAL A N 1
ATOM 1300 C CA . VAL A 1 170 ? -4.467 -24.611 -6.282 1.00 36.22 170 VAL A CA 1
ATOM 1301 C C . VAL A 1 170 ? -5.879 -24.316 -6.842 1.00 36.22 170 VAL A C 1
ATOM 1303 O O . VAL A 1 170 ? -6.061 -23.484 -7.726 1.00 36.22 170 VAL A O 1
ATOM 1306 N N . ALA A 1 171 ? -6.915 -24.992 -6.343 1.00 34.16 171 ALA A N 1
ATOM 1307 C CA . ALA A 1 171 ? -8.284 -24.899 -6.858 1.00 34.16 171 ALA A CA 1
ATOM 1308 C C . ALA A 1 171 ? -9.164 -23.846 -6.147 1.00 34.16 171 ALA A C 1
ATOM 1310 O O . ALA A 1 171 ? -10.264 -23.565 -6.616 1.00 34.16 171 ALA A O 1
ATOM 1311 N N . ALA A 1 172 ? -8.708 -23.236 -5.046 1.00 36.16 172 ALA A N 1
ATOM 1312 C CA . ALA A 1 172 ? -9.531 -22.305 -4.262 1.00 36.16 172 ALA A CA 1
ATOM 1313 C C . ALA A 1 172 ? -9.506 -20.850 -4.778 1.00 36.16 172 ALA A C 1
ATOM 1315 O O . ALA A 1 172 ? -10.511 -20.147 -4.682 1.00 36.16 172 ALA A O 1
ATOM 1316 N N . VAL A 1 173 ? -8.410 -20.405 -5.405 1.00 37.06 173 VAL A N 1
ATOM 1317 C CA . VAL A 1 173 ? -8.275 -19.028 -5.933 1.00 37.06 173 VAL A CA 1
ATOM 1318 C C . VAL A 1 173 ? -9.095 -18.785 -7.207 1.00 37.06 173 VAL A C 1
ATOM 1320 O O . VAL A 1 173 ? -9.498 -17.656 -7.479 1.00 37.06 173 VAL A O 1
ATOM 1323 N N . ALA A 1 174 ? -9.437 -19.841 -7.952 1.00 34.88 174 ALA A N 1
ATOM 1324 C CA . ALA A 1 174 ? -10.258 -19.744 -9.161 1.00 34.88 174 ALA A CA 1
ATOM 1325 C C . ALA A 1 174 ? -11.750 -19.466 -8.877 1.00 34.88 174 ALA A C 1
ATOM 1327 O O . ALA A 1 174 ? -12.464 -18.987 -9.757 1.00 34.88 174 ALA A O 1
ATOM 1328 N N . SER A 1 175 ? -12.230 -19.717 -7.652 1.00 37.78 175 SER A N 1
ATOM 1329 C CA . SER A 1 175 ? -13.652 -19.561 -7.302 1.00 37.78 175 SER A CA 1
ATOM 1330 C C . SER A 1 175 ? -14.034 -18.130 -6.881 1.00 37.78 175 SER A C 1
ATOM 1332 O O . SER A 1 175 ? -15.212 -17.807 -6.759 1.00 37.78 175 SER A O 1
ATOM 1334 N N . LEU A 1 176 ? -13.057 -17.232 -6.698 1.00 39.41 176 LEU A N 1
ATOM 1335 C CA . LEU A 1 176 ? -13.296 -15.834 -6.302 1.00 39.41 176 LEU A CA 1
ATOM 1336 C C . LEU A 1 176 ? -13.538 -14.871 -7.485 1.00 39.41 176 LEU A C 1
ATOM 1338 O O . LEU A 1 176 ? -13.672 -13.664 -7.278 1.00 39.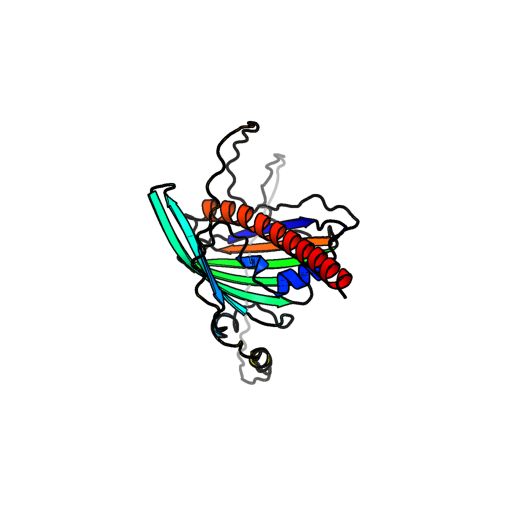41 176 LEU A O 1
ATOM 1342 N N . ALA A 1 177 ? -13.600 -15.383 -8.719 1.00 40.00 177 ALA A N 1
ATOM 1343 C CA . ALA A 1 177 ? -13.580 -14.579 -9.944 1.00 40.00 177 ALA A CA 1
ATOM 1344 C C . ALA A 1 177 ? -14.960 -14.237 -10.553 1.00 40.00 177 ALA A C 1
ATOM 1346 O O . ALA A 1 177 ? -15.012 -13.658 -11.636 1.00 40.00 177 ALA A O 1
ATOM 1347 N N . GLN A 1 178 ? -16.084 -14.538 -9.892 1.00 34.22 178 GLN A N 1
ATOM 1348 C CA . GLN A 1 178 ? -17.423 -14.210 -10.411 1.00 34.22 178 GLN A CA 1
ATOM 1349 C C . GLN A 1 178 ? -18.171 -13.231 -9.500 1.00 34.22 178 GLN A C 1
ATOM 1351 O O . GLN A 1 178 ? -18.957 -13.615 -8.641 1.00 34.22 178 GLN A O 1
ATOM 1356 N N . ALA A 1 179 ? -17.943 -11.938 -9.731 1.00 46.94 179 ALA A N 1
ATOM 1357 C CA . ALA A 1 179 ? -18.919 -10.898 -9.416 1.00 46.94 179 ALA A CA 1
ATOM 1358 C C . ALA A 1 179 ? -19.717 -10.575 -10.698 1.00 46.94 179 ALA A C 1
ATOM 1360 O O . ALA A 1 179 ? -19.132 -10.603 -11.786 1.00 46.94 179 ALA A O 1
ATOM 1361 N N . PRO A 1 180 ? -21.029 -10.299 -10.603 1.00 50.06 180 PRO A N 1
ATOM 1362 C CA . PRO A 1 180 ? -21.899 -10.114 -11.762 1.00 50.06 180 PRO A CA 1
ATOM 1363 C C . PRO A 1 180 ? -21.423 -8.958 -12.652 1.00 50.06 180 PRO A C 1
ATOM 1365 O O . PRO A 1 180 ? -21.022 -7.900 -12.167 1.00 50.06 180 PRO A O 1
ATOM 1368 N N . THR A 1 181 ? -21.470 -9.178 -13.966 1.00 48.59 181 THR A N 1
ATOM 1369 C CA . THR A 1 181 ? -21.192 -8.181 -15.007 1.00 48.59 181 THR A CA 1
ATOM 1370 C C . THR A 1 181 ? -21.992 -6.896 -14.758 1.00 48.59 181 THR A C 1
ATOM 1372 O O . THR A 1 181 ? -23.217 -6.985 -14.637 1.00 48.59 181 THR A O 1
ATOM 1375 N N . PRO A 1 182 ? -21.361 -5.709 -14.703 1.00 55.75 182 PRO A N 1
ATOM 1376 C CA . PRO A 1 182 ? -22.103 -4.458 -14.632 1.00 55.75 182 PRO A CA 1
ATOM 1377 C C . PRO A 1 182 ? -22.818 -4.182 -15.969 1.00 55.75 182 PRO A C 1
ATOM 1379 O O . PRO A 1 182 ? -22.296 -4.550 -17.027 1.00 55.75 182 PRO A O 1
ATOM 1382 N N . PRO A 1 183 ? -23.995 -3.535 -15.952 1.00 47.22 183 PRO A N 1
ATOM 1383 C CA . PRO A 1 183 ? -24.635 -3.055 -17.169 1.00 47.22 183 PRO A CA 1
ATOM 1384 C C . PRO A 1 183 ? -23.802 -1.949 -17.838 1.00 47.22 183 PRO A C 1
ATOM 1386 O O . PRO A 1 183 ? -22.980 -1.285 -17.209 1.00 47.22 183 PRO A O 1
ATOM 1389 N N . ALA A 1 184 ? -24.027 -1.815 -19.144 1.00 46.78 184 ALA A N 1
ATOM 1390 C CA . ALA A 1 184 ? -23.297 -1.009 -20.114 1.00 46.78 184 ALA A CA 1
ATOM 1391 C C . ALA A 1 184 ? -22.890 0.410 -19.658 1.00 46.78 184 ALA A C 1
ATOM 1393 O O . ALA A 1 184 ? -23.696 1.165 -19.126 1.00 46.78 184 ALA A O 1
ATOM 1394 N N . THR A 1 185 ? -21.630 0.737 -19.965 1.00 48.59 185 THR A N 1
ATOM 1395 C CA . THR A 1 185 ? -21.045 2.051 -20.291 1.00 48.59 185 THR A CA 1
ATOM 1396 C C . THR A 1 185 ? -21.669 3.295 -19.630 1.00 48.59 185 THR A C 1
ATOM 1398 O O . THR A 1 185 ? -22.688 3.788 -20.113 1.00 48.59 185 THR A O 1
ATOM 1401 N N . PRO A 1 186 ? -21.025 3.913 -18.620 1.00 54.00 186 PRO A N 1
ATOM 1402 C CA . PRO A 1 186 ? -21.298 5.312 -18.309 1.00 54.00 186 PRO A CA 1
ATOM 1403 C C . PRO A 1 186 ? -20.709 6.225 -19.406 1.00 54.00 186 PRO A C 1
ATOM 1405 O O . PRO A 1 186 ? -19.705 5.868 -20.030 1.00 54.00 186 PRO A O 1
ATOM 1408 N N . PRO A 1 187 ? -21.318 7.393 -19.674 1.00 55.41 187 PRO A N 1
ATOM 1409 C CA . PRO A 1 187 ? -20.845 8.318 -20.697 1.00 55.41 187 PRO A CA 1
ATOM 1410 C C . PRO A 1 187 ? -19.446 8.850 -20.367 1.00 55.41 187 PRO A C 1
ATOM 1412 O O . PRO A 1 187 ? -19.122 9.096 -19.206 1.00 55.41 187 PRO A O 1
ATOM 1415 N N . THR A 1 188 ? -18.643 9.068 -21.412 1.00 43.88 188 THR A N 1
ATOM 1416 C CA . THR A 1 188 ? -17.448 9.917 -21.388 1.00 43.88 188 THR A CA 1
ATOM 1417 C C . THR A 1 188 ? -17.811 11.252 -20.746 1.00 43.88 188 THR A C 1
ATOM 1419 O O . THR A 1 188 ? -18.483 12.080 -21.357 1.00 43.88 188 THR A O 1
ATOM 1422 N N . VAL A 1 189 ? -17.411 11.454 -19.494 1.00 51.06 189 VAL A N 1
ATOM 1423 C CA . VAL A 1 189 ? -17.441 12.775 -18.875 1.00 51.06 189 VAL A CA 1
ATOM 1424 C C . VAL A 1 189 ? -16.134 13.451 -19.261 1.00 51.06 189 VAL A C 1
ATOM 1426 O O . VAL A 1 189 ? -15.095 13.203 -18.653 1.00 51.06 189 VAL A O 1
ATOM 1429 N N . ASP A 1 190 ? -16.192 14.302 -20.286 1.00 43.16 190 ASP A N 1
ATOM 1430 C CA . ASP A 1 190 ? -15.221 15.377 -20.503 1.00 43.16 190 ASP A CA 1
ATOM 1431 C C . ASP A 1 190 ? -15.354 16.381 -19.344 1.00 43.16 190 ASP A C 1
ATOM 1433 O O . ASP A 1 190 ? -15.930 17.463 -19.459 1.00 43.16 190 ASP A O 1
ATOM 1437 N N . GLY A 1 191 ? -14.882 15.980 -18.167 1.00 37.25 191 GLY A N 1
ATOM 1438 C CA . GLY A 1 191 ? -14.816 16.813 -16.979 1.00 37.25 191 GLY A CA 1
ATOM 1439 C C . GLY A 1 191 ? -13.504 17.581 -16.968 1.00 37.25 191 GLY A C 1
ATOM 1440 O O . GLY A 1 191 ? -12.530 17.131 -16.372 1.00 37.25 191 GLY A O 1
ATOM 1441 N N . HIS A 1 192 ? -13.481 18.750 -17.610 1.00 38.03 192 HIS A N 1
ATOM 1442 C CA . HIS A 1 192 ? -12.478 19.771 -17.316 1.00 38.03 192 HIS A CA 1
ATOM 1443 C C . HIS A 1 192 ? -12.476 20.014 -15.805 1.00 38.03 192 HIS A C 1
ATOM 1445 O O . HIS A 1 192 ? -13.490 20.436 -15.260 1.00 38.03 192 HIS A O 1
ATOM 1451 N N . ASN A 1 193 ? -11.358 19.744 -15.136 1.00 46.28 193 ASN A N 1
ATOM 1452 C CA . ASN A 1 193 ? -11.139 20.106 -13.741 1.00 46.28 193 ASN A CA 1
ATOM 1453 C C . ASN A 1 193 ? -10.887 21.627 -13.655 1.00 46.28 193 ASN A C 1
ATOM 1455 O O . ASN A 1 193 ? -9.813 22.070 -14.073 1.00 46.28 193 ASN A O 1
ATOM 1459 N N . PRO A 1 194 ? -11.809 22.460 -13.132 1.00 37.81 194 PRO A N 1
ATOM 1460 C CA . PRO A 1 194 ? -11.542 23.868 -12.904 1.00 37.81 194 PRO A CA 1
ATOM 1461 C C . PRO A 1 194 ? -11.019 24.033 -11.471 1.00 37.81 194 PRO A C 1
ATOM 1463 O O . PRO A 1 194 ? -11.704 24.558 -10.600 1.00 37.81 194 PRO A O 1
ATOM 1466 N N . ALA A 1 195 ? -9.798 23.570 -11.209 1.00 40.03 195 ALA A N 1
ATOM 1467 C CA . ALA A 1 195 ? -9.113 23.792 -9.935 1.00 40.03 195 ALA A CA 1
ATOM 1468 C C . ALA A 1 195 ? -7.714 24.377 -10.174 1.00 40.03 195 ALA A C 1
ATOM 1470 O O . ALA A 1 195 ? -6.699 23.820 -9.772 1.00 40.03 195 ALA A O 1
ATOM 1471 N N . ALA A 1 196 ? -7.661 25.516 -10.869 1.00 38.25 196 ALA A N 1
ATOM 1472 C CA . ALA A 1 196 ? -6.453 26.326 -11.013 1.00 38.25 196 ALA A CA 1
ATOM 1473 C C . ALA A 1 196 ? -6.809 27.816 -11.158 1.00 38.25 196 ALA A C 1
ATOM 1475 O O . ALA A 1 196 ? -6.540 28.439 -12.179 1.00 38.25 196 ALA A O 1
ATOM 1476 N N . ALA A 1 197 ? -7.449 28.391 -10.138 1.00 33.81 197 ALA A N 1
ATOM 1477 C CA . ALA A 1 197 ? -7.575 29.841 -9.989 1.00 33.81 197 ALA A CA 1
ATOM 1478 C C . ALA A 1 197 ? -7.829 30.201 -8.517 1.00 33.81 197 ALA A C 1
ATOM 1480 O O . ALA A 1 197 ? -8.961 30.422 -8.101 1.00 33.81 197 ALA A O 1
ATOM 1481 N N . ALA A 1 198 ? -6.765 30.256 -7.718 1.00 40.69 198 ALA A N 1
ATOM 1482 C CA . ALA A 1 198 ? -6.773 30.969 -6.445 1.00 40.69 198 ALA A CA 1
ATOM 1483 C C . ALA A 1 198 ? -5.476 31.774 -6.336 1.00 40.69 198 ALA A C 1
ATOM 1485 O O . ALA A 1 198 ? -4.402 31.271 -6.012 1.00 40.69 198 ALA A O 1
ATOM 1486 N N . SER A 1 199 ? -5.603 33.040 -6.705 1.00 39.78 199 SER A N 1
ATOM 1487 C CA . SER A 1 199 ? -4.645 34.116 -6.521 1.00 39.78 199 SER A CA 1
ATOM 1488 C C . SER A 1 199 ? -4.585 34.565 -5.056 1.00 39.78 199 SER A C 1
ATOM 1490 O O . SER A 1 199 ? -5.617 34.914 -4.494 1.00 39.78 199 SER A O 1
ATOM 1492 N N . GLY A 1 200 ? -3.368 34.701 -4.520 1.00 30.83 200 GLY A N 1
ATOM 1493 C CA . GLY A 1 200 ? -3.000 35.798 -3.612 1.00 30.83 200 GLY A CA 1
ATOM 1494 C C . GLY A 1 200 ? -3.097 35.573 -2.093 1.00 30.83 200 GLY A C 1
ATOM 1495 O O . GLY A 1 200 ? -4.122 35.153 -1.581 1.00 30.83 200 GLY A O 1
ATOM 1496 N N . ALA A 1 201 ? -2.024 36.007 -1.409 1.00 36.59 201 ALA A N 1
ATOM 1497 C CA . ALA A 1 201 ? -1.810 36.146 0.044 1.00 36.59 201 ALA A CA 1
ATOM 1498 C C . ALA A 1 201 ? -1.696 34.818 0.828 1.00 36.59 201 ALA A C 1
ATOM 1500 O O . ALA A 1 201 ? -2.640 34.058 0.930 1.00 36.59 201 ALA A O 1
ATOM 1501 N N . GLY A 1 202 ? -0.577 34.423 1.437 1.00 29.22 202 GLY A N 1
ATOM 1502 C CA . GLY A 1 202 ? 0.546 35.182 1.972 1.00 29.22 202 GLY A CA 1
ATOM 1503 C C . GLY A 1 202 ? 0.639 34.917 3.473 1.00 29.22 202 GLY A C 1
ATOM 1504 O O . GLY A 1 202 ? 0.057 35.672 4.230 1.00 29.22 202 GLY A O 1
ATOM 1505 N N . VAL A 1 203 ? 1.373 33.880 3.897 1.00 36.88 203 VAL A N 1
ATOM 1506 C CA . VAL A 1 203 ? 2.021 33.809 5.222 1.00 36.88 203 VAL A CA 1
ATOM 1507 C C . VAL A 1 203 ? 3.295 32.976 5.079 1.00 36.88 203 VAL A C 1
ATOM 1509 O O . VAL A 1 203 ? 3.260 31.803 4.717 1.00 36.88 203 VAL A O 1
ATOM 1512 N N . ALA A 1 204 ? 4.428 33.620 5.341 1.00 32.47 204 ALA A N 1
ATOM 1513 C CA . ALA A 1 204 ? 5.738 33.007 5.469 1.00 32.47 204 ALA A CA 1
ATOM 1514 C C . ALA A 1 204 ? 5.936 32.479 6.896 1.00 32.47 204 ALA A C 1
ATOM 1516 O O . ALA A 1 204 ? 5.596 33.187 7.838 1.00 32.47 204 ALA A O 1
ATOM 1517 N N . ALA A 1 205 ? 6.554 31.305 7.051 1.00 35.44 205 ALA A N 1
ATOM 1518 C CA . ALA A 1 205 ? 7.566 31.027 8.080 1.00 35.44 205 ALA A CA 1
ATOM 1519 C C . ALA A 1 205 ? 8.056 29.573 7.979 1.00 35.44 205 ALA A C 1
ATOM 1521 O O . ALA A 1 205 ? 7.252 28.652 7.886 1.00 35.44 205 ALA A O 1
ATOM 1522 N N . GLY A 1 206 ? 9.374 29.378 8.081 1.00 32.62 206 GLY A N 1
ATOM 1523 C CA . GLY A 1 206 ? 9.954 28.093 8.488 1.00 32.62 206 GLY A CA 1
ATOM 1524 C C . GLY A 1 206 ? 10.894 27.429 7.488 1.00 32.62 206 GLY A C 1
ATOM 1525 O O . GLY A 1 206 ? 10.628 26.328 7.020 1.00 32.62 206 GLY A O 1
ATOM 1526 N N . ALA A 1 207 ? 12.022 28.076 7.195 1.00 31.22 207 ALA A N 1
ATOM 1527 C CA . ALA A 1 207 ? 13.169 27.440 6.562 1.00 31.22 207 ALA A CA 1
ATOM 1528 C C . ALA A 1 207 ? 13.762 26.357 7.485 1.00 31.22 207 ALA A C 1
ATOM 1530 O O . ALA A 1 207 ? 14.125 26.635 8.625 1.00 31.22 207 ALA A O 1
ATOM 1531 N N . GLY A 1 208 ? 13.893 25.138 6.967 1.00 31.72 208 GLY A N 1
ATOM 1532 C CA . GLY A 1 208 ? 14.585 24.026 7.614 1.00 31.72 208 GLY A CA 1
ATOM 1533 C C . GLY A 1 208 ? 15.210 23.134 6.550 1.00 31.72 208 GLY A C 1
ATOM 1534 O O . GLY A 1 208 ? 14.586 22.197 6.061 1.00 31.72 208 GLY A O 1
ATOM 1535 N N . ALA A 1 209 ? 16.429 23.475 6.137 1.00 30.00 209 ALA A N 1
ATOM 1536 C CA . ALA A 1 209 ? 17.229 22.689 5.210 1.00 30.00 209 ALA A CA 1
ATOM 1537 C C . ALA A 1 209 ? 17.724 21.410 5.906 1.00 30.00 209 ALA A C 1
ATOM 1539 O O . ALA A 1 209 ? 18.492 21.475 6.861 1.00 30.00 209 ALA A O 1
ATOM 1540 N N . GLY A 1 210 ? 17.300 20.248 5.410 1.00 32.03 210 GLY A N 1
ATOM 1541 C CA . GLY A 1 210 ? 17.785 18.945 5.855 1.00 32.03 210 GLY A CA 1
ATOM 1542 C C . GLY A 1 210 ? 17.689 17.935 4.718 1.00 32.03 210 GLY A C 1
ATOM 1543 O O . GLY A 1 210 ? 16.616 17.425 4.411 1.00 32.03 210 GLY A O 1
ATOM 1544 N N . ALA A 1 211 ? 18.813 17.683 4.051 1.00 30.19 211 ALA A N 1
ATOM 1545 C CA . ALA A 1 211 ? 18.938 16.662 3.021 1.00 30.19 211 ALA A CA 1
ATOM 1546 C C . ALA A 1 211 ? 18.874 15.266 3.665 1.00 30.19 211 ALA A C 1
ATOM 1548 O O . ALA A 1 211 ? 19.793 14.860 4.369 1.00 30.19 211 ALA A O 1
ATOM 1549 N N . GLY A 1 212 ? 17.793 14.526 3.418 1.00 32.50 212 GLY A N 1
ATOM 1550 C CA . GLY A 1 212 ? 17.642 13.147 3.876 1.00 32.50 212 GLY A CA 1
ATOM 1551 C C . GLY A 1 212 ? 16.581 12.413 3.065 1.00 32.50 212 GLY A C 1
ATOM 1552 O O . GLY A 1 212 ? 15.400 12.463 3.386 1.00 32.50 212 GLY A O 1
ATOM 1553 N N . ALA A 1 213 ? 16.991 11.733 1.995 1.00 40.28 213 ALA A N 1
ATOM 1554 C CA . ALA A 1 213 ? 16.139 10.816 1.239 1.00 40.28 213 ALA A CA 1
ATOM 1555 C C . ALA A 1 213 ? 15.987 9.491 2.015 1.00 40.28 213 ALA A C 1
ATOM 1557 O O . ALA A 1 213 ? 16.593 8.481 1.660 1.00 40.28 213 ALA A O 1
ATOM 1558 N N . GLY A 1 214 ? 15.243 9.517 3.122 1.00 47.06 214 GLY A N 1
ATOM 1559 C CA . GLY A 1 214 ? 15.004 8.365 3.993 1.00 47.06 214 GLY A CA 1
ATOM 1560 C C . GLY A 1 214 ? 13.546 7.911 3.962 1.00 47.06 214 GLY A C 1
ATOM 1561 O O . GLY A 1 214 ? 12.644 8.735 3.818 1.00 47.06 214 GLY A O 1
ATOM 1562 N N . SER A 1 215 ? 13.320 6.601 4.124 1.00 59.78 215 SER A N 1
ATOM 1563 C CA . SER A 1 215 ? 12.073 6.081 4.703 1.00 59.78 215 SER A CA 1
ATOM 1564 C C . SER A 1 215 ? 11.648 6.988 5.847 1.00 59.78 215 SER A C 1
ATOM 1566 O O . SER A 1 215 ? 12.481 7.359 6.671 1.00 59.78 215 SER A O 1
ATOM 1568 N N . GLY A 1 216 ? 10.382 7.373 5.890 1.00 58.91 216 GLY A N 1
ATOM 1569 C CA . GLY A 1 216 ? 9.918 8.256 6.950 1.00 58.91 216 GLY A CA 1
ATOM 1570 C C . GLY A 1 216 ? 8.530 7.848 7.366 1.00 58.91 216 GLY A C 1
ATOM 1571 O O . GLY A 1 216 ? 7.664 7.680 6.510 1.00 58.91 216 GLY A O 1
ATOM 1572 N N . ASP A 1 217 ? 8.363 7.728 8.664 1.00 64.19 217 ASP A N 1
ATOM 1573 C CA . ASP A 1 217 ? 7.097 7.524 9.337 1.00 64.19 217 ASP A CA 1
ATOM 1574 C C . ASP A 1 217 ? 6.378 8.880 9.443 1.00 64.19 217 ASP A C 1
ATOM 1576 O O . ASP A 1 217 ? 7.026 9.902 9.694 1.00 64.19 217 ASP A O 1
ATOM 1580 N N . VAL A 1 218 ? 5.071 8.930 9.197 1.00 64.50 218 VAL A N 1
ATOM 1581 C CA . VAL A 1 218 ? 4.230 10.053 9.644 1.00 64.50 218 VAL A CA 1
ATOM 1582 C C . VAL A 1 218 ? 3.188 9.466 10.569 1.00 64.50 218 VAL A C 1
ATOM 1584 O O . VAL A 1 218 ? 2.147 8.990 10.125 1.00 64.50 218 VAL A O 1
ATOM 1587 N N . VAL A 1 219 ? 3.492 9.515 11.860 1.00 64.19 219 VAL A N 1
ATOM 1588 C CA . VAL A 1 219 ? 2.549 9.161 12.914 1.00 64.19 219 VAL A CA 1
ATOM 1589 C C . VAL A 1 219 ? 1.940 10.453 13.432 1.00 64.19 219 VAL A C 1
ATOM 1591 O O . VAL A 1 219 ? 2.646 11.323 13.946 1.00 64.19 219 VAL A O 1
ATOM 1594 N N . PHE A 1 220 ? 0.628 10.598 13.287 1.00 58.44 220 PHE A N 1
ATOM 1595 C CA . PHE A 1 220 ? -0.106 11.640 14.003 1.00 58.44 220 PHE A CA 1
ATOM 1596 C C . PHE A 1 220 ? -0.324 11.178 15.449 1.00 58.44 220 PHE A C 1
ATOM 1598 O O . PHE A 1 220 ? -0.471 9.978 15.681 1.00 58.44 220 PHE A O 1
ATOM 1605 N N . PRO A 1 221 ? -0.336 12.088 16.439 1.00 51.66 221 PRO A N 1
ATOM 1606 C CA . PRO A 1 221 ? -0.497 11.698 17.834 1.00 51.66 221 PRO A CA 1
ATOM 1607 C C . PRO A 1 221 ? -1.804 10.917 18.022 1.00 51.66 221 PRO A C 1
ATOM 1609 O O . PRO A 1 221 ? -2.892 11.448 17.794 1.00 51.66 221 PRO A O 1
ATOM 1612 N N . ALA A 1 222 ? -1.686 9.653 18.435 1.00 53.19 222 ALA A 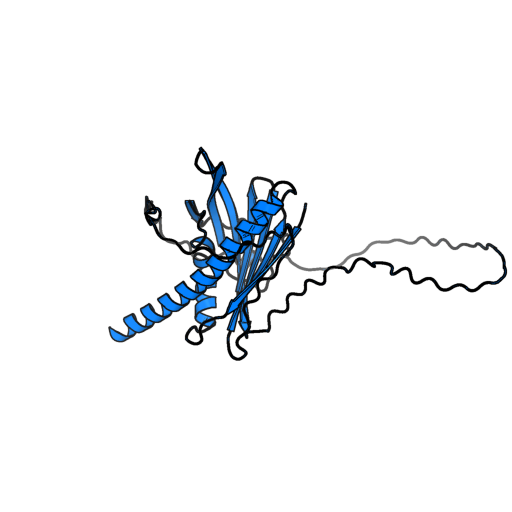N 1
ATOM 1613 C CA . ALA A 1 222 ? -2.821 8.800 18.749 1.00 53.19 222 ALA A CA 1
ATOM 1614 C C . ALA A 1 222 ? -3.593 9.405 19.932 1.00 53.19 222 ALA A C 1
ATOM 1616 O O . ALA A 1 222 ? -3.104 9.442 21.062 1.00 53.19 222 ALA A O 1
ATOM 1617 N N . SER A 1 223 ? -4.811 9.889 19.686 1.00 48.62 223 SER A N 1
ATOM 1618 C CA . SER A 1 223 ? -5.758 10.156 20.766 1.00 48.62 223 SER A CA 1
ATOM 1619 C C . SER A 1 223 ? -6.208 8.798 21.307 1.00 48.62 223 SER A C 1
ATOM 1621 O O . SER A 1 223 ? -6.840 8.030 20.583 1.00 48.62 223 SER A O 1
ATOM 1623 N N . GLY A 1 224 ? -5.833 8.466 22.546 1.00 52.41 224 GLY A N 1
ATOM 1624 C CA . GLY A 1 224 ? -5.928 7.124 23.148 1.00 52.41 224 GLY A CA 1
ATOM 1625 C C . GLY A 1 224 ? -7.333 6.529 23.344 1.00 52.41 224 GLY A C 1
ATOM 1626 O O . GLY A 1 224 ? -7.491 5.623 24.154 1.00 52.41 224 GLY A O 1
ATOM 1627 N N . ALA A 1 225 ? -8.352 7.020 22.636 1.00 64.62 225 ALA A N 1
ATOM 1628 C CA . ALA A 1 225 ? -9.730 6.527 22.681 1.00 64.62 225 ALA A CA 1
ATOM 1629 C C . ALA A 1 225 ? -10.407 6.501 21.291 1.00 64.62 225 ALA A C 1
ATOM 1631 O O . ALA A 1 225 ? -11.618 6.690 21.193 1.00 64.62 225 ALA A O 1
ATOM 1632 N N . GLY A 1 226 ? -9.643 6.305 20.210 1.00 90.19 226 GLY A N 1
ATOM 1633 C CA . GLY A 1 226 ? -10.152 6.385 18.836 1.00 90.19 226 GLY A CA 1
ATOM 1634 C C . GLY A 1 226 ? -9.722 5.240 17.922 1.00 90.19 226 GLY A C 1
ATOM 1635 O O . GLY A 1 226 ? -9.055 4.295 18.337 1.00 90.19 226 GLY A O 1
ATOM 1636 N N . TYR A 1 227 ? -10.107 5.351 16.654 1.00 94.75 227 TYR A N 1
ATOM 1637 C CA . TYR A 1 227 ? -9.593 4.540 15.550 1.00 94.75 227 TYR A CA 1
ATOM 1638 C C . TYR A 1 227 ? -8.676 5.399 14.673 1.00 94.75 227 TYR A C 1
ATOM 1640 O O . TYR A 1 227 ? -8.764 6.627 14.680 1.00 94.75 227 TYR A O 1
ATOM 1648 N N . GLU A 1 228 ? -7.813 4.764 13.895 1.00 95.06 228 GLU A N 1
ATOM 1649 C CA . GLU A 1 228 ? -6.992 5.400 12.869 1.00 95.06 228 GLU A CA 1
ATOM 1650 C C . GLU A 1 228 ? -7.017 4.574 11.580 1.00 95.06 228 GLU A C 1
ATOM 1652 O O . GLU A 1 228 ? -7.178 3.349 11.603 1.00 95.06 228 GLU A O 1
ATOM 1657 N N . ILE A 1 229 ? -6.886 5.256 10.444 1.00 96.25 229 ILE A N 1
ATOM 1658 C CA . ILE A 1 229 ? -6.574 4.617 9.172 1.00 96.25 229 ILE A CA 1
ATOM 1659 C C . ILE A 1 229 ? -5.060 4.656 9.005 1.00 96.25 229 ILE A C 1
ATOM 1661 O O . ILE A 1 229 ? -4.436 5.704 9.163 1.00 96.25 229 ILE A O 1
ATOM 1665 N N . VAL A 1 230 ? -4.465 3.507 8.719 1.00 96.00 230 VAL A N 1
ATOM 1666 C CA . VAL A 1 230 ? -3.020 3.359 8.555 1.00 96.00 230 VAL A CA 1
ATOM 1667 C C . VAL A 1 230 ? -2.711 2.843 7.168 1.00 96.00 230 VAL A C 1
ATOM 1669 O O . VAL A 1 230 ? -3.480 2.062 6.609 1.00 96.00 230 VAL A O 1
ATOM 1672 N N . GLU A 1 231 ? -1.575 3.256 6.631 1.00 96.38 231 GLU A N 1
ATOM 1673 C CA . GLU A 1 231 ? -1.003 2.735 5.405 1.00 96.38 231 GLU A CA 1
ATOM 1674 C C . GLU A 1 231 ? 0.417 2.230 5.659 1.00 96.38 231 GLU A C 1
ATOM 1676 O O . GLU A 1 231 ? 1.287 2.985 6.095 1.00 96.38 231 GLU A O 1
ATOM 1681 N N . GLU A 1 232 ? 0.656 0.965 5.315 1.00 96.31 232 GLU A N 1
ATOM 1682 C CA . GLU A 1 232 ? 1.998 0.428 5.095 1.00 96.31 232 GLU A CA 1
ATOM 1683 C C . GLU A 1 232 ? 2.243 0.364 3.587 1.00 96.31 232 GLU A C 1
ATOM 1685 O O . GLU A 1 232 ? 1.562 -0.380 2.873 1.00 96.31 232 GLU A O 1
ATOM 1690 N N . ALA A 1 233 ? 3.224 1.122 3.102 1.00 96.62 233 ALA A N 1
ATOM 1691 C CA . ALA A 1 233 ? 3.563 1.169 1.691 1.00 96.62 233 ALA A CA 1
ATOM 1692 C C . ALA A 1 233 ? 5.031 0.845 1.423 1.00 96.62 233 ALA A C 1
ATOM 1694 O O . ALA A 1 233 ? 5.937 1.264 2.145 1.00 96.62 233 ALA A O 1
ATOM 1695 N N . ARG A 1 234 ? 5.279 0.135 0.328 1.00 96.06 234 ARG A N 1
ATOM 1696 C CA . ARG A 1 234 ? 6.601 -0.243 -0.168 1.00 96.06 234 ARG A CA 1
ATOM 1697 C C . ARG A 1 234 ? 6.710 0.175 -1.623 1.00 96.06 234 ARG A C 1
ATOM 1699 O O . ARG A 1 234 ? 5.839 -0.151 -2.423 1.00 96.06 234 ARG A O 1
ATOM 1706 N N . VAL A 1 235 ? 7.780 0.881 -1.968 1.00 95.75 235 VAL A N 1
ATOM 1707 C CA . VAL A 1 235 ? 8.022 1.364 -3.329 1.00 95.75 235 VAL A CA 1
ATOM 1708 C C . VAL A 1 235 ? 9.407 0.945 -3.791 1.00 95.75 235 VAL A C 1
ATOM 1710 O O . VAL A 1 235 ? 10.422 1.411 -3.271 1.00 95.75 235 VAL A O 1
ATOM 1713 N N . GLU A 1 236 ? 9.455 0.087 -4.800 1.00 95.56 236 GLU A N 1
ATOM 1714 C CA . GLU A 1 236 ? 10.675 -0.211 -5.540 1.00 95.56 236 GLU A CA 1
ATOM 1715 C C . GLU A 1 236 ? 10.794 0.751 -6.714 1.00 95.56 236 GLU A C 1
ATOM 1717 O O . GLU A 1 236 ? 9.892 0.853 -7.540 1.00 95.56 236 GLU A O 1
ATOM 1722 N N . CYS A 1 237 ? 11.911 1.466 -6.809 1.00 92.44 237 CYS A N 1
ATOM 1723 C CA . CYS A 1 237 ? 12.142 2.409 -7.900 1.00 92.44 237 CYS A CA 1
ATOM 1724 C C . CYS A 1 237 ? 13.636 2.566 -8.200 1.00 92.44 237 CYS A C 1
ATOM 1726 O O . CYS A 1 237 ? 14.491 2.255 -7.369 1.00 92.44 237 CYS A O 1
ATOM 1728 N N . GLY A 1 238 ? 13.971 3.044 -9.402 1.00 92.00 238 GLY A N 1
ATOM 1729 C CA . GLY A 1 238 ? 15.356 3.345 -9.770 1.00 92.00 238 GLY A CA 1
ATOM 1730 C C . GLY A 1 238 ? 15.956 4.439 -8.879 1.00 92.00 238 GLY A C 1
ATOM 1731 O O . GLY A 1 238 ? 15.264 5.370 -8.464 1.00 92.00 238 GLY A O 1
ATOM 1732 N N . SER A 1 239 ? 17.263 4.371 -8.608 1.00 90.75 239 SER A N 1
ATOM 1733 C CA . SER A 1 239 ? 17.956 5.337 -7.736 1.00 90.75 239 SER A CA 1
ATOM 1734 C C . SER A 1 239 ? 17.808 6.791 -8.197 1.00 90.75 239 SER A C 1
ATOM 1736 O O . SER A 1 239 ? 17.717 7.680 -7.354 1.00 90.75 239 SER A O 1
ATOM 1738 N N . LEU A 1 240 ? 17.722 7.022 -9.512 1.00 87.56 240 LEU A N 1
ATOM 1739 C CA . LEU A 1 240 ? 17.561 8.347 -10.116 1.00 87.56 240 LEU A CA 1
ATOM 1740 C C . LEU A 1 240 ? 16.212 9.007 -9.777 1.00 87.56 240 LEU A C 1
ATOM 1742 O O . LEU A 1 240 ? 16.153 10.219 -9.590 1.00 87.56 240 LEU A O 1
ATOM 1746 N N . VAL A 1 241 ? 15.133 8.222 -9.672 1.00 85.94 241 VAL A N 1
ATOM 1747 C CA . VAL A 1 241 ? 13.773 8.740 -9.420 1.00 85.94 241 VAL A CA 1
ATOM 1748 C C . VAL A 1 241 ? 13.377 8.694 -7.942 1.00 85.94 241 VAL A C 1
ATOM 1750 O O . VAL A 1 241 ? 12.455 9.400 -7.536 1.00 85.94 241 VAL A O 1
ATOM 1753 N N . LYS A 1 242 ? 14.104 7.929 -7.116 1.00 87.12 242 LYS A N 1
ATOM 1754 C CA . LYS A 1 242 ? 13.858 7.739 -5.676 1.00 87.12 242 LYS A CA 1
ATOM 1755 C C . LYS A 1 242 ? 13.525 9.023 -4.888 1.00 87.12 242 LYS A C 1
ATOM 1757 O O . LYS A 1 242 ? 12.527 8.996 -4.167 1.00 87.12 242 LYS A O 1
ATOM 1762 N N . PRO A 1 243 ? 14.281 10.140 -4.981 1.00 83.12 243 PRO A N 1
ATOM 1763 C CA . PRO A 1 243 ? 13.966 11.342 -4.198 1.00 83.12 243 PRO A CA 1
ATOM 1764 C C . PRO A 1 243 ? 12.643 12.006 -4.611 1.00 83.12 243 PRO A C 1
ATOM 1766 O O . PRO A 1 243 ? 11.937 12.540 -3.757 1.00 83.12 243 PRO A O 1
ATOM 1769 N N . PHE A 1 244 ? 12.286 11.948 -5.897 1.00 84.88 244 PHE A N 1
ATOM 1770 C CA . PHE A 1 244 ? 11.033 12.508 -6.411 1.00 84.88 244 PHE A CA 1
ATOM 1771 C C . PHE A 1 244 ? 9.840 11.639 -6.026 1.00 84.88 244 PHE A C 1
ATOM 1773 O O . PHE A 1 244 ? 8.842 12.155 -5.522 1.00 84.88 244 PHE A O 1
ATOM 1780 N N . VAL A 1 245 ? 9.982 10.322 -6.211 1.00 86.31 245 VAL A N 1
ATOM 1781 C CA . VAL A 1 245 ? 8.973 9.330 -5.832 1.00 86.31 245 VAL A CA 1
ATOM 1782 C C . VAL A 1 245 ? 8.691 9.434 -4.339 1.00 86.31 245 VAL A C 1
ATOM 1784 O O . VAL A 1 245 ? 7.543 9.603 -3.960 1.00 86.31 245 VAL A O 1
ATOM 1787 N N . GLY A 1 246 ? 9.718 9.444 -3.484 1.00 88.19 246 GLY A N 1
ATOM 1788 C CA . GLY A 1 246 ? 9.497 9.422 -2.040 1.00 88.19 246 GLY A CA 1
ATOM 1789 C C . GLY A 1 246 ? 8.787 10.651 -1.466 1.00 88.19 246 GLY A C 1
ATOM 1790 O O . GLY A 1 246 ? 8.017 10.507 -0.518 1.00 88.19 246 GLY A O 1
ATOM 1791 N N . ARG A 1 247 ? 9.000 11.846 -2.037 1.00 83.50 247 ARG A N 1
ATOM 1792 C CA . ARG A 1 247 ? 8.283 13.061 -1.614 1.00 83.50 247 ARG A CA 1
ATOM 1793 C C . ARG A 1 247 ? 6.835 13.053 -2.105 1.00 83.50 247 ARG A C 1
ATOM 1795 O O . ARG A 1 247 ? 5.927 13.154 -1.290 1.00 83.50 247 ARG A O 1
ATOM 1802 N N . LYS A 1 248 ? 6.625 12.875 -3.416 1.00 86.06 248 LYS A N 1
ATOM 1803 C CA . LYS A 1 248 ? 5.277 12.882 -4.009 1.00 86.06 248 LYS A CA 1
ATOM 1804 C C . LYS A 1 248 ? 4.391 11.772 -3.453 1.00 86.06 248 LYS A C 1
ATOM 1806 O O . LYS A 1 248 ? 3.213 12.010 -3.216 1.00 86.06 248 LYS A O 1
ATOM 1811 N N . PHE A 1 249 ? 4.969 10.593 -3.225 1.00 90.25 249 PHE A N 1
ATOM 1812 C CA . PHE A 1 249 ? 4.263 9.451 -2.658 1.00 90.25 249 PHE A CA 1
ATOM 1813 C C . PHE A 1 249 ? 3.702 9.787 -1.276 1.00 90.25 249 PHE A C 1
ATOM 1815 O O . PHE A 1 249 ? 2.506 9.663 -1.057 1.00 90.25 249 PHE A O 1
ATOM 1822 N N . ARG A 1 250 ? 4.541 10.299 -0.365 1.00 88.69 250 ARG A N 1
ATOM 1823 C CA . ARG A 1 250 ? 4.111 10.683 0.987 1.00 88.69 250 ARG A CA 1
ATOM 1824 C C . ARG A 1 250 ? 2.982 11.714 0.958 1.00 88.69 250 ARG A C 1
ATOM 1826 O O . ARG A 1 250 ? 1.965 11.509 1.612 1.00 88.69 250 ARG A O 1
ATOM 1833 N N . ASP A 1 251 ? 3.169 12.802 0.215 1.00 87.00 251 ASP A N 1
ATOM 1834 C CA . ASP A 1 251 ? 2.212 13.912 0.198 1.00 87.00 251 ASP A CA 1
ATOM 1835 C C . ASP A 1 251 ? 0.868 13.478 -0.407 1.00 87.00 251 ASP A C 1
ATOM 1837 O O . ASP A 1 251 ? -0.187 13.756 0.165 1.00 87.00 251 ASP A O 1
ATOM 1841 N N . GLY A 1 252 ? 0.905 12.737 -1.520 1.00 89.62 252 GLY A N 1
ATOM 1842 C CA . GLY A 1 252 ? -0.294 12.210 -2.171 1.00 89.62 252 GLY A CA 1
ATOM 1843 C C . GLY A 1 252 ? -1.037 11.196 -1.305 1.00 89.62 252 GLY A C 1
ATOM 1844 O O . GLY A 1 252 ? -2.254 11.269 -1.185 1.00 89.62 252 GLY A O 1
ATOM 1845 N N . HIS A 1 253 ? -0.321 10.288 -0.643 1.00 93.12 253 HIS A N 1
ATOM 1846 C CA . HIS A 1 253 ? -0.946 9.237 0.158 1.00 93.12 253 HIS A CA 1
ATOM 1847 C C . HIS A 1 253 ? -1.561 9.760 1.456 1.00 93.12 253 HIS A C 1
ATOM 1849 O O . HIS A 1 253 ? -2.656 9.339 1.820 1.00 93.12 253 HIS A O 1
ATOM 1855 N N . ILE A 1 254 ? -0.951 10.754 2.109 1.00 91.25 254 ILE A N 1
ATOM 1856 C CA . ILE A 1 254 ? -1.600 11.444 3.235 1.00 91.25 254 ILE A CA 1
ATOM 1857 C C . ILE A 1 254 ? -2.909 12.109 2.783 1.00 91.25 254 ILE A C 1
ATOM 1859 O O . ILE A 1 254 ? -3.900 12.076 3.515 1.00 91.25 254 ILE A O 1
ATOM 1863 N N . GLU A 1 255 ? -2.932 12.705 1.589 1.00 90.75 255 GLU A N 1
ATOM 1864 C CA . GLU A 1 255 ? -4.153 13.304 1.050 1.00 90.75 255 GLU A CA 1
ATOM 1865 C C . GLU A 1 255 ? -5.220 12.250 0.729 1.00 90.75 255 GLU A C 1
ATOM 1867 O O . GLU A 1 255 ? -6.386 12.451 1.065 1.00 90.75 255 GLU A O 1
ATOM 1872 N N . ILE A 1 256 ? -4.830 11.088 0.192 1.00 93.62 256 ILE A N 1
ATOM 1873 C CA . ILE A 1 256 ? -5.734 9.943 0.014 1.00 93.62 256 ILE A CA 1
ATOM 1874 C C . ILE A 1 256 ? -6.370 9.550 1.355 1.00 93.62 256 ILE A C 1
ATOM 1876 O O . ILE A 1 256 ? -7.596 9.475 1.437 1.00 93.62 256 ILE A O 1
ATOM 1880 N N . LEU A 1 257 ? -5.583 9.376 2.426 1.00 95.06 257 LEU A N 1
ATOM 1881 C CA . LEU A 1 257 ? -6.118 9.021 3.751 1.00 95.06 257 LEU A CA 1
ATOM 1882 C C . LEU A 1 257 ? -7.153 10.041 4.249 1.00 95.06 257 LEU A C 1
ATOM 1884 O O . LEU A 1 257 ? -8.231 9.662 4.713 1.00 95.06 257 LEU A O 1
ATOM 1888 N N . ARG A 1 258 ? -6.857 11.339 4.111 1.00 94.06 258 ARG A N 1
ATOM 1889 C CA . ARG A 1 258 ? -7.783 12.420 4.488 1.00 94.06 258 ARG A CA 1
ATOM 1890 C C . ARG A 1 258 ? -9.082 12.364 3.694 1.00 94.06 258 ARG A C 1
ATOM 1892 O O . ARG A 1 258 ? -10.159 12.486 4.276 1.00 94.06 258 ARG A O 1
ATOM 1899 N N . GLN A 1 259 ? -8.993 12.185 2.380 1.00 93.19 259 GLN A N 1
ATOM 1900 C CA . GLN A 1 259 ? -10.160 12.182 1.500 1.00 93.19 259 GLN A CA 1
ATOM 1901 C C . GLN A 1 259 ? -11.020 10.931 1.689 1.00 93.19 259 GLN A C 1
ATOM 1903 O O . GLN A 1 259 ? -12.243 11.039 1.642 1.00 93.19 259 GLN A O 1
ATOM 1908 N N . VAL A 1 260 ? -10.426 9.775 2.001 1.00 95.25 260 VAL A N 1
ATOM 1909 C CA . VAL A 1 260 ? -11.176 8.569 2.396 1.00 95.25 260 VAL A CA 1
ATOM 1910 C C . VAL A 1 260 ? -12.013 8.843 3.648 1.00 95.25 260 VAL A C 1
ATOM 1912 O O . VAL A 1 260 ? -13.208 8.546 3.666 1.00 95.25 260 VAL A O 1
ATOM 1915 N N . VAL A 1 261 ? -11.422 9.452 4.683 1.00 95.56 261 VAL A N 1
ATOM 1916 C CA . VAL A 1 261 ? -12.157 9.806 5.910 1.00 95.56 261 VAL A CA 1
ATOM 1917 C C . VAL A 1 261 ? -13.243 10.846 5.626 1.00 95.56 261 VAL A C 1
ATOM 1919 O O . VAL A 1 261 ? -14.370 10.704 6.101 1.00 95.56 261 VAL A O 1
ATOM 1922 N N . LYS A 1 262 ? -12.948 11.857 4.802 1.00 93.50 262 LYS A N 1
ATOM 1923 C CA . LYS A 1 262 ? -13.933 12.862 4.380 1.00 93.50 262 LYS A CA 1
ATOM 1924 C C . LYS A 1 262 ? -15.107 12.234 3.622 1.00 93.50 262 LYS A C 1
ATOM 1926 O O . LYS A 1 262 ? -16.251 12.572 3.907 1.00 93.50 262 LYS A O 1
ATOM 1931 N N . ALA A 1 263 ? -14.842 11.311 2.698 1.00 92.06 263 ALA A N 1
ATOM 1932 C CA . ALA A 1 263 ? -15.875 10.588 1.960 1.00 92.06 263 ALA A CA 1
ATOM 1933 C C . ALA A 1 263 ? -16.753 9.749 2.903 1.00 92.06 263 ALA A C 1
ATOM 1935 O O . ALA A 1 263 ? -17.976 9.809 2.816 1.00 92.06 263 ALA A O 1
ATOM 1936 N N . ALA A 1 264 ? -16.147 9.050 3.867 1.00 94.19 264 ALA A N 1
ATOM 1937 C CA . ALA A 1 264 ? -16.879 8.276 4.871 1.00 94.19 264 ALA A CA 1
ATOM 1938 C C . ALA A 1 264 ? -17.786 9.147 5.767 1.00 94.19 264 ALA A C 1
ATOM 1940 O O . ALA A 1 264 ? -18.865 8.710 6.181 1.00 94.19 264 ALA A O 1
ATOM 1941 N N . LEU A 1 265 ? -17.366 10.379 6.071 1.00 93.94 265 LEU A N 1
ATOM 1942 C CA . LEU A 1 265 ? -18.187 11.360 6.786 1.00 93.94 265 LEU A CA 1
ATOM 1943 C C . LEU A 1 265 ? -19.318 11.916 5.910 1.00 93.94 265 LEU A C 1
ATOM 1945 O O . LEU A 1 265 ? -20.450 12.006 6.379 1.00 93.94 265 LEU A O 1
ATOM 1949 N N . ALA A 1 266 ? -19.054 12.222 4.640 1.00 92.25 266 ALA A N 1
ATOM 1950 C CA . ALA A 1 266 ? -20.083 12.690 3.711 1.00 92.25 266 ALA A CA 1
ATOM 1951 C C . ALA A 1 266 ? -21.185 11.635 3.498 1.00 92.25 266 ALA A C 1
ATOM 1953 O O . ALA A 1 266 ? -22.372 11.959 3.542 1.00 92.25 266 ALA A O 1
ATOM 1954 N N . ASP A 1 267 ? -20.815 10.357 3.371 1.00 90.00 267 ASP A N 1
ATOM 1955 C CA . ASP A 1 267 ? -21.778 9.252 3.269 1.00 90.00 267 ASP A CA 1
ATOM 1956 C C . ASP A 1 267 ? -22.657 9.145 4.526 1.00 90.00 267 ASP A C 1
ATOM 1958 O O . ASP A 1 267 ? -23.849 8.838 4.446 1.00 90.00 267 ASP A O 1
ATOM 1962 N N . ALA A 1 268 ? -22.096 9.441 5.704 1.00 88.88 268 ALA A N 1
ATOM 1963 C CA . ALA A 1 268 ? -22.848 9.477 6.952 1.00 88.88 268 ALA A CA 1
ATOM 1964 C C . ALA A 1 268 ? -23.892 10.596 6.984 1.00 88.88 268 ALA A C 1
ATOM 1966 O O . ALA A 1 268 ? -25.000 10.390 7.485 1.00 88.88 268 ALA A O 1
ATOM 1967 N N . GLU A 1 269 ? -23.529 11.782 6.503 1.00 90.62 269 GLU A N 1
ATOM 1968 C CA . GLU A 1 269 ? -24.432 12.929 6.416 1.00 90.62 269 GLU A CA 1
ATOM 1969 C C . GLU A 1 269 ? -25.538 12.673 5.394 1.00 90.62 269 GLU A C 1
ATOM 1971 O O . GLU A 1 269 ? -26.714 12.864 5.710 1.00 90.62 269 GLU A O 1
ATOM 1976 N N . GLN A 1 270 ? -25.189 12.131 4.225 1.00 88.69 270 GLN A N 1
ATOM 1977 C CA . GLN A 1 270 ? -26.154 11.761 3.194 1.00 88.69 270 GLN A CA 1
ATOM 1978 C C . GLN A 1 270 ? -27.128 10.679 3.686 1.00 88.69 270 GLN A C 1
ATOM 1980 O O . GLN A 1 270 ? -28.333 10.781 3.457 1.00 88.69 270 GLN A O 1
ATOM 1985 N N . ALA A 1 271 ? -26.645 9.666 4.412 1.00 88.31 271 ALA A N 1
ATOM 1986 C CA . ALA A 1 271 ? -27.498 8.628 4.990 1.00 88.31 271 ALA A CA 1
ATOM 1987 C C . ALA A 1 271 ? -28.470 9.187 6.045 1.00 88.31 271 ALA A C 1
ATOM 1989 O O . ALA A 1 271 ? -29.635 8.789 6.076 1.00 88.31 271 ALA A O 1
ATOM 1990 N N . LYS A 1 272 ? -28.023 10.138 6.880 1.00 88.31 272 LYS A N 1
ATOM 1991 C CA . LYS A 1 272 ? -28.901 10.847 7.828 1.00 88.31 272 LYS A CA 1
ATOM 1992 C C . LYS A 1 272 ? -29.952 11.676 7.095 1.00 88.31 272 LYS A C 1
ATOM 1994 O O . LYS A 1 272 ? -31.117 11.625 7.474 1.00 88.31 272 LYS A O 1
ATOM 1999 N N . ALA A 1 273 ? -29.560 12.400 6.047 1.00 89.69 273 ALA A N 1
ATOM 2000 C CA . ALA A 1 273 ? -30.483 13.195 5.244 1.00 89.69 273 ALA A CA 1
ATOM 2001 C C . ALA A 1 273 ? -31.562 12.312 4.600 1.00 89.69 273 ALA A C 1
ATOM 2003 O O . ALA A 1 273 ? -32.743 12.622 4.715 1.00 89.69 273 ALA A O 1
ATOM 2004 N N . ASN A 1 274 ? -31.184 11.172 4.016 1.00 87.81 274 ASN A N 1
ATOM 2005 C CA . ASN A 1 274 ? -32.131 10.239 3.399 1.00 87.81 274 ASN A CA 1
ATOM 2006 C C . ASN A 1 274 ? -33.150 9.664 4.401 1.00 87.81 274 ASN A C 1
ATOM 2008 O O . ASN A 1 274 ? -34.289 9.421 4.020 1.00 87.81 274 ASN A O 1
ATOM 2012 N N . TYR A 1 275 ? -32.769 9.469 5.669 1.00 83.75 275 TYR A N 1
ATOM 2013 C CA . TYR A 1 275 ? -33.688 8.989 6.710 1.00 83.75 275 TYR A CA 1
ATOM 2014 C C . TYR A 1 275 ? -34.701 10.055 7.155 1.00 83.75 275 TYR A C 1
ATOM 2016 O O . TYR A 1 275 ? -35.801 9.716 7.565 1.00 83.75 275 TYR A O 1
ATOM 2024 N N . VAL A 1 276 ? -34.355 11.343 7.070 1.00 82.94 276 VAL A N 1
ATOM 2025 C CA . VAL A 1 276 ? -35.259 12.446 7.451 1.00 82.94 276 VAL A CA 1
ATOM 2026 C C . VAL A 1 276 ? -36.387 12.655 6.428 1.00 82.94 276 VAL A C 1
ATOM 2028 O O . VAL A 1 276 ? -37.419 13.224 6.771 1.00 82.94 276 VAL A O 1
ATOM 2031 N N . TYR A 1 277 ? -36.214 12.190 5.187 1.00 75.75 277 TYR A N 1
ATOM 2032 C CA . TYR A 1 277 ? -37.206 12.313 4.109 1.00 75.75 277 TYR A CA 1
ATOM 2033 C C . TYR A 1 277 ? -38.044 11.041 3.871 1.00 75.75 277 TYR A C 1
ATOM 2035 O O . TYR A 1 277 ? -38.734 10.958 2.853 1.00 75.75 277 TYR A O 1
ATOM 2043 N N . MET A 1 278 ? -37.989 10.068 4.784 1.00 64.69 278 MET A N 1
ATOM 2044 C CA . MET A 1 278 ? -38.829 8.860 4.798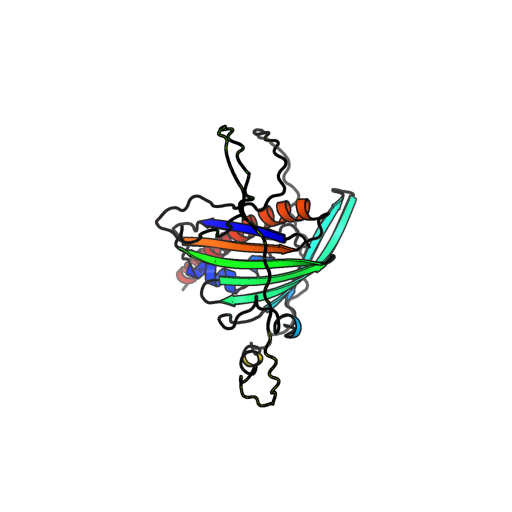 1.00 64.69 278 MET A CA 1
ATOM 2045 C C . MET A 1 278 ? -39.825 8.933 5.952 1.00 64.69 278 MET A C 1
ATOM 2047 O O . MET A 1 278 ? -40.987 8.527 5.736 1.00 64.69 278 MET A O 1
#

Organism: Sporothrix schenckii (strain ATCC 58251 / de Perez 2211183) (NCBI:txid1391915)

Sequence (278 aa):
MPLLTFNLSYPLPAECQPQRVLDALHRYEPLITPNPYLASWRRRPVDLTEIVDDPFFTEDGTALAAFEVVENIVLVPGVASKDVVIPCVMQRFANGVRCRSVAMGGVRVWSTWRVLPAGQFTSDISTPSSKSSSKSSSKSSSKSSGRTSRDEARRSRSHSPTASPAQAPVAAVASLAQAPTPPATPPTVDGHNPAAAASGAGVAAGAGAGAGAGSGDVVFPASGAGYEIVEEARVECGSLVKPFVGRKFRDGHIEILRQVVKAALADAEQAKANYVYM

pLDDT: mean 74.8, std 24.06, range [29.22, 98.44]

Radius of gyration: 26.47 Å; chains: 1; bounding box: 91×80×50 Å

Secondary structure (DSSP, 8-state):
--EEEEEEEEEPPTTS-HHHHHHHHHTSGGGTTT-TTEEEEEEE---GGGTTT-TTS-TT-EEEEEEEEEEEEEEETTTEEEEEEEEEEEEEETTEEEEEEEEGGGEEEEEEEEEEETT--------------------------------------------------TTSGGGG--PPPPPS-------------------------------EEEPPP--TTSEEEEEEEEEE--TTTHHHHHHHHHHHHHHHHHHHHHHHHHHHHHHHHHHHT-

InterPro domains:
  IPR055481 Domain of unknown function DUF7053 [PF23155] (6-118)

Foldseek 3Di:
DDKFKEKEKFFFDPPFDLVLLLVLQVVVVLLAPLFPQFPDKDWDADDCVVPVPDPLDDPQWADKTKMWTWGWADPDVPPDTDTKIKIKMWTRHDFWIWMWIATPQRKIKIKTKGKFQFPPDDPPPPDPPDPPDDDDDDDDDDDDDDDDDDDDDDDDDDDDDDDDDDDDDPPPVVVRRDDPDDDDDDDPPPDDDPPPDDDDDDDDDDDDDDDDLHRDYDDDDGPNGGMMMMMIMMIDHDPVCSSVCSVSVVVSSVSSRVSSSVVSVVVVVVVVVVVVVD